Protein AF-A0A8S2EJL4-F1 (afdb_monomer_lite)

Organism: NCBI:txid1234261

Radius of gyration: 24.28 Å; chains: 1; bounding box: 45×60×89 Å

Foldseek 3Di:
DDDDPPCPPDFDALQVLLQVVLVLLVQVLQVQLLDDPDNPDPPVSLVSNVVLQVLLCVLCVVLVQNWDWDADPSGIDTDDGRHSVSSVRRVLPRPSCVRHPDNVLSVLSNVLVVLVVVLSVLLQDFQVVHDLVVQLCSQQVSLVSVCVNPNDVSCDPSNCCSNPPPSVSCVPVPRSVVVHCVVVVVVVVVLVVLQVVCVVPPRPVVVVVVVVVVVCVVVVPDDPPPPDDPPPPDPDDDD

Structure (mmCIF, N/CA/C/O backbone):
data_AF-A0A8S2EJL4-F1
#
_entry.id   AF-A0A8S2EJL4-F1
#
loop_
_atom_site.group_PDB
_atom_site.id
_atom_site.type_symbol
_atom_site.label_atom_id
_atom_site.label_alt_id
_atom_site.label_comp_id
_atom_site.label_asym_id
_atom_site.label_entity_id
_atom_site.label_seq_id
_atom_site.pdbx_PDB_ins_code
_atom_site.Cartn_x
_atom_site.Cartn_y
_atom_site.Cartn_z
_atom_site.occupancy
_atom_site.B_iso_or_equiv
_atom_site.auth_seq_id
_atom_site.auth_comp_id
_atom_site.auth_asym_id
_atom_site.auth_atom_id
_atom_site.pdbx_PDB_model_num
ATOM 1 N N . MET A 1 1 ? 11.885 -25.315 -24.714 1.00 33.38 1 MET A N 1
ATOM 2 C CA . MET A 1 1 ? 10.734 -24.747 -25.445 1.00 33.38 1 MET A CA 1
ATOM 3 C C . MET A 1 1 ? 10.467 -23.373 -24.845 1.00 33.38 1 MET A C 1
ATOM 5 O O . MET A 1 1 ? 10.012 -23.302 -23.712 1.00 33.38 1 MET A O 1
ATOM 9 N N . TYR A 1 2 ? 10.893 -22.300 -25.512 1.00 32.41 2 TYR A N 1
ATOM 10 C CA . TYR A 1 2 ? 10.746 -20.937 -24.997 1.00 32.41 2 TYR A CA 1
ATOM 11 C C . TYR A 1 2 ? 9.297 -20.488 -25.214 1.00 32.41 2 TYR A C 1
ATOM 13 O O . TYR A 1 2 ? 8.862 -20.336 -26.351 1.00 32.41 2 TYR A O 1
ATOM 21 N N . HIS A 1 3 ? 8.525 -20.333 -24.138 1.00 42.34 3 HIS A N 1
ATOM 22 C CA . HIS A 1 3 ? 7.277 -19.577 -24.202 1.00 42.34 3 HIS A CA 1
ATOM 23 C C . HIS A 1 3 ? 7.652 -18.105 -24.371 1.00 42.34 3 HIS A C 1
ATOM 25 O O . HIS A 1 3 ? 8.161 -17.484 -23.440 1.00 42.34 3 HIS A O 1
ATOM 31 N N . TYR A 1 4 ? 7.443 -17.566 -25.571 1.00 44.78 4 TYR A N 1
ATOM 32 C CA . TYR A 1 4 ? 7.400 -16.121 -25.759 1.00 44.78 4 TYR A CA 1
ATOM 33 C C . TYR A 1 4 ? 6.276 -15.559 -24.871 1.00 44.78 4 TYR A C 1
ATOM 35 O O . TYR A 1 4 ? 5.174 -16.121 -24.875 1.00 44.78 4 TYR A O 1
ATOM 43 N N . PRO A 1 5 ? 6.523 -14.504 -24.075 1.00 50.25 5 PRO A N 1
ATOM 44 C CA . PRO A 1 5 ? 5.463 -13.880 -23.299 1.00 50.25 5 PRO A CA 1
ATOM 45 C C . PRO A 1 5 ? 4.426 -13.309 -24.270 1.00 50.25 5 PRO A C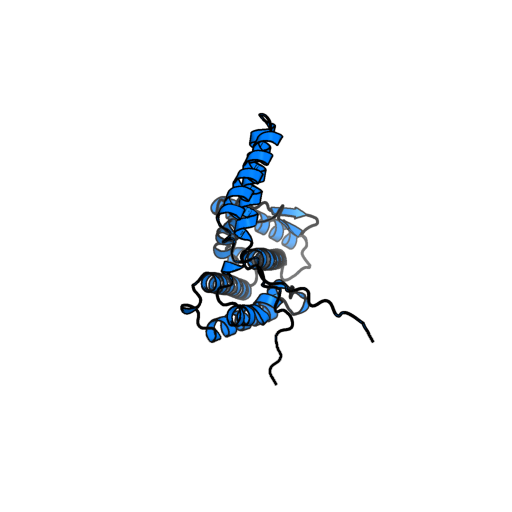 1
ATOM 47 O O . PRO A 1 5 ? 4.757 -12.585 -25.200 1.00 50.25 5 PRO A O 1
ATOM 50 N N . LYS A 1 6 ? 3.157 -13.655 -24.055 1.00 53.53 6 LYS A N 1
ATOM 51 C CA . LYS A 1 6 ? 2.007 -13.325 -24.917 1.00 53.53 6 LYS A CA 1
ATOM 52 C C . LYS A 1 6 ? 1.626 -11.827 -24.932 1.00 53.53 6 LYS A C 1
ATOM 54 O O . LYS A 1 6 ? 0.539 -11.495 -25.386 1.00 53.53 6 LYS A O 1
ATOM 59 N N . TYR A 1 7 ? 2.479 -10.947 -24.405 1.00 55.03 7 TYR A N 1
ATOM 60 C CA . TYR A 1 7 ? 2.173 -9.547 -24.084 1.00 55.03 7 TYR A CA 1
ATOM 61 C C . TYR A 1 7 ? 3.311 -8.603 -24.498 1.00 55.03 7 TYR A C 1
ATOM 63 O O . TYR A 1 7 ? 3.756 -7.785 -23.698 1.00 55.03 7 TYR A O 1
ATOM 71 N N . ILE A 1 8 ? 3.812 -8.743 -25.729 1.00 55.75 8 ILE A N 1
ATOM 72 C CA . ILE A 1 8 ? 4.944 -7.939 -26.225 1.00 55.75 8 ILE A CA 1
ATOM 73 C C . ILE A 1 8 ? 4.563 -6.445 -26.403 1.00 55.75 8 ILE A C 1
ATOM 75 O O . ILE A 1 8 ? 5.439 -5.587 -26.489 1.00 55.75 8 ILE A O 1
ATOM 79 N N . ASP A 1 9 ? 3.272 -6.109 -26.313 1.00 64.81 9 ASP A N 1
ATOM 80 C CA . ASP A 1 9 ? 2.773 -4.759 -26.612 1.00 64.81 9 ASP A CA 1
ATOM 81 C C . ASP A 1 9 ? 2.249 -3.988 -25.385 1.00 64.81 9 ASP A C 1
ATOM 83 O O . ASP A 1 9 ? 1.760 -2.868 -25.518 1.00 64.81 9 ASP A O 1
ATOM 87 N N . LEU A 1 10 ? 2.302 -4.565 -24.176 1.00 71.50 10 LEU A N 1
ATOM 88 C CA . LEU A 1 10 ? 1.710 -3.958 -22.974 1.00 71.50 10 LEU A CA 1
ATOM 89 C C . LEU A 1 10 ? 2.682 -3.980 -21.794 1.00 71.50 10 LEU A C 1
ATOM 91 O O . LEU A 1 10 ? 2.867 -5.013 -21.153 1.00 71.50 10 LEU A O 1
ATOM 95 N N . VAL A 1 11 ? 3.251 -2.819 -21.463 1.00 81.25 11 VAL A N 1
ATOM 96 C CA . VAL A 1 11 ? 4.114 -2.629 -20.288 1.00 81.25 11 VAL A CA 1
ATOM 97 C C . VAL A 1 11 ? 3.288 -2.058 -19.127 1.00 81.25 11 VAL A C 1
ATOM 99 O O . VAL A 1 11 ? 2.525 -1.110 -19.327 1.00 81.25 11 VAL A O 1
ATOM 102 N N . PRO A 1 12 ? 3.391 -2.610 -17.904 1.00 84.69 12 PRO A N 1
ATOM 103 C CA . PRO A 1 12 ? 2.623 -2.120 -16.768 1.00 84.69 12 PRO A CA 1
ATOM 104 C C . PRO A 1 12 ? 3.110 -0.746 -16.302 1.00 84.69 12 PRO A C 1
ATOM 106 O O . PRO A 1 12 ? 4.302 -0.532 -16.086 1.00 84.69 12 PRO A O 1
ATOM 109 N N . ASP A 1 13 ? 2.162 0.150 -16.032 1.00 87.81 13 ASP A N 1
ATOM 110 C CA . ASP A 1 13 ? 2.456 1.426 -15.391 1.00 87.81 13 ASP A CA 1
ATOM 111 C C . ASP A 1 13 ? 2.773 1.227 -13.898 1.00 87.81 13 ASP A C 1
ATOM 113 O O . ASP A 1 13 ? 1.915 0.862 -13.081 1.00 87.81 13 ASP A O 1
ATOM 117 N N . VAL A 1 14 ? 4.027 1.504 -13.537 1.00 89.56 14 VAL A N 1
ATOM 118 C CA . VAL A 1 14 ? 4.546 1.379 -12.171 1.00 89.56 14 VAL A CA 1
ATOM 119 C C . VAL A 1 14 ? 3.848 2.337 -11.200 1.00 89.56 14 VAL A C 1
ATOM 121 O O . VAL A 1 14 ? 3.625 1.967 -10.041 1.00 89.56 14 VAL A O 1
ATOM 124 N N . LEU A 1 15 ? 3.452 3.539 -11.639 1.00 88.56 15 LEU A N 1
ATOM 125 C CA . LEU A 1 15 ? 2.737 4.484 -10.781 1.00 88.56 15 LEU A CA 1
ATOM 126 C C . LEU A 1 15 ? 1.364 3.932 -10.409 1.00 88.56 15 LEU A C 1
ATOM 128 O O . LEU A 1 15 ? 1.036 3.820 -9.225 1.00 88.56 15 LEU A O 1
ATOM 132 N N . HIS A 1 16 ? 0.567 3.553 -11.403 1.00 89.56 16 HIS A N 1
ATOM 133 C CA . HIS A 1 16 ? -0.768 3.022 -11.153 1.00 89.56 16 HIS A CA 1
ATOM 134 C C . HIS A 1 16 ? -0.717 1.694 -10.396 1.00 89.56 16 HIS A C 1
ATOM 136 O O . HIS A 1 16 ? -1.538 1.475 -9.501 1.00 89.56 16 HIS A O 1
ATOM 142 N N . MET A 1 17 ? 0.281 0.847 -10.659 1.00 93.12 17 MET A N 1
ATOM 143 C CA . MET A 1 17 ? 0.536 -0.343 -9.850 1.00 93.12 17 MET A CA 1
ATOM 144 C C . MET A 1 17 ? 0.751 0.018 -8.374 1.00 93.12 17 MET A C 1
ATOM 146 O O . MET A 1 17 ? 0.097 -0.574 -7.509 1.00 93.12 17 MET A O 1
ATOM 150 N N . LYS A 1 18 ? 1.595 1.020 -8.073 1.00 93.44 18 LYS A N 1
ATOM 151 C CA . LYS A 1 18 ? 1.795 1.532 -6.706 1.00 93.44 18 LYS A CA 1
ATOM 152 C C . LYS A 1 18 ? 0.473 1.957 -6.077 1.00 93.44 18 LYS A C 1
ATOM 154 O O . LYS A 1 18 ? 0.134 1.465 -5.001 1.00 93.44 18 LYS A O 1
ATOM 159 N N . LEU A 1 19 ? -0.286 2.824 -6.746 1.00 92.81 19 LEU A N 1
ATOM 160 C CA . LEU A 1 19 ? -1.552 3.349 -6.223 1.00 92.81 19 LEU A CA 1
ATOM 161 C C . LEU A 1 19 ? -2.548 2.225 -5.914 1.00 92.81 19 LEU A C 1
ATOM 163 O O . LEU A 1 19 ? -3.116 2.169 -4.824 1.00 92.81 19 LEU A O 1
ATOM 167 N N . ARG A 1 20 ? -2.733 1.280 -6.843 1.00 93.81 20 ARG A N 1
ATOM 168 C CA . ARG A 1 20 ? -3.704 0.191 -6.674 1.00 93.81 20 ARG A CA 1
ATOM 169 C C . ARG A 1 20 ? -3.295 -0.806 -5.600 1.00 93.81 20 ARG A C 1
ATOM 171 O O . ARG A 1 20 ? -4.153 -1.226 -4.824 1.00 93.81 20 ARG A O 1
ATOM 178 N N . ILE A 1 21 ? -2.018 -1.176 -5.521 1.00 95.75 21 ILE A N 1
ATOM 179 C CA . ILE A 1 21 ? -1.544 -2.086 -4.471 1.00 95.75 21 ILE A CA 1
ATOM 180 C C . ILE A 1 21 ? -1.665 -1.419 -3.097 1.00 95.75 21 ILE A C 1
ATOM 182 O O . ILE A 1 21 ? -2.182 -2.044 -2.171 1.00 95.75 21 ILE A O 1
ATOM 186 N N . MET A 1 22 ? -1.274 -0.149 -2.957 1.00 95.25 22 MET A N 1
ATOM 187 C CA . MET A 1 22 ? -1.391 0.566 -1.681 1.00 95.25 22 MET A CA 1
ATOM 188 C C . MET A 1 22 ? -2.845 0.750 -1.239 1.00 95.25 22 MET A C 1
ATOM 190 O O . MET A 1 22 ? -3.143 0.595 -0.055 1.00 95.25 22 MET A O 1
ATOM 194 N N . ASP A 1 23 ? -3.762 1.017 -2.170 1.00 92.56 23 ASP A N 1
ATOM 195 C CA . ASP A 1 23 ? -5.199 1.081 -1.893 1.00 92.56 23 ASP A CA 1
ATOM 196 C C . ASP A 1 23 ? -5.739 -0.236 -1.330 1.00 92.56 23 ASP A C 1
ATOM 198 O O . ASP A 1 23 ? -6.477 -0.248 -0.339 1.00 92.56 23 ASP A O 1
ATOM 202 N N . VAL A 1 24 ? -5.347 -1.356 -1.938 1.00 93.94 24 VAL A N 1
ATOM 203 C CA . VAL A 1 24 ? -5.745 -2.694 -1.491 1.00 93.94 24 VAL A CA 1
ATOM 204 C C . VAL A 1 24 ? -5.147 -3.011 -0.119 1.00 93.94 24 VAL A C 1
ATOM 206 O O . VAL A 1 24 ? -5.868 -3.464 0.770 1.00 93.94 24 VAL A O 1
ATOM 209 N N . LEU A 1 25 ? -3.861 -2.722 0.097 1.00 95.56 25 LEU A N 1
ATOM 210 C CA . LEU A 1 25 ? -3.207 -2.914 1.395 1.00 95.56 25 LEU A CA 1
ATOM 211 C C . LEU A 1 25 ? -3.881 -2.087 2.493 1.00 95.56 25 LEU A C 1
ATOM 213 O O . LEU A 1 25 ? -4.207 -2.623 3.553 1.00 95.56 25 LEU A O 1
ATOM 217 N N . LEU A 1 26 ? -4.155 -0.806 2.231 1.00 94.44 26 LEU A N 1
ATOM 218 C CA . LEU A 1 26 ? -4.849 0.062 3.177 1.00 94.44 26 LEU A CA 1
ATOM 219 C C . LEU A 1 26 ? -6.245 -0.480 3.498 1.00 94.44 26 LEU A C 1
ATOM 221 O O . LEU A 1 26 ? -6.628 -0.523 4.663 1.00 94.44 26 LEU A O 1
ATOM 225 N N . LYS A 1 27 ? -6.991 -0.966 2.500 1.00 92.06 27 LYS A N 1
ATOM 226 C CA . LYS A 1 27 ? -8.299 -1.599 2.720 1.00 92.06 27 LYS A CA 1
ATOM 227 C C . LYS A 1 27 ? -8.204 -2.803 3.666 1.00 92.06 27 LYS A C 1
ATOM 229 O O . LYS A 1 27 ? -9.038 -2.919 4.565 1.00 92.06 27 LYS A O 1
ATOM 234 N N . HIS A 1 28 ? -7.205 -3.671 3.499 1.00 93.12 28 HIS A N 1
ATOM 235 C CA . HIS A 1 28 ? -6.996 -4.808 4.402 1.00 93.12 28 HIS A CA 1
ATOM 236 C C . HIS A 1 28 ? -6.634 -4.368 5.820 1.00 93.12 28 HIS A C 1
ATOM 238 O O . HIS A 1 28 ? -7.213 -4.877 6.779 1.00 93.12 28 HIS A O 1
ATOM 244 N N . ILE A 1 29 ? -5.741 -3.384 5.952 1.00 93.81 29 ILE A N 1
ATOM 245 C CA . ILE A 1 29 ? -5.358 -2.806 7.246 1.00 93.81 29 ILE A CA 1
ATOM 246 C C . ILE A 1 29 ? -6.583 -2.249 7.968 1.00 93.81 29 ILE A C 1
ATOM 248 O O . ILE A 1 29 ? -6.795 -2.553 9.138 1.00 93.81 29 ILE A O 1
ATOM 252 N N . LEU A 1 30 ? -7.415 -1.467 7.274 1.00 92.00 30 LEU A N 1
ATOM 253 C CA . LEU A 1 30 ? -8.624 -0.883 7.853 1.00 92.00 30 LEU A CA 1
ATOM 254 C C . LEU A 1 30 ? -9.619 -1.958 8.293 1.00 92.00 30 LEU A C 1
ATOM 256 O O . LEU A 1 30 ? -10.194 -1.849 9.375 1.00 92.00 30 LEU A O 1
ATOM 260 N N . TYR A 1 31 ? -9.813 -2.996 7.476 1.00 89.50 31 TYR A N 1
ATOM 261 C CA . TYR A 1 31 ? -10.690 -4.111 7.819 1.00 89.50 31 TYR A CA 1
ATOM 262 C C . TYR A 1 31 ? -10.229 -4.810 9.102 1.00 89.50 31 TYR A C 1
ATOM 264 O O . TYR A 1 31 ? -11.020 -5.020 10.022 1.00 89.50 31 TYR A O 1
ATOM 272 N N . GLU A 1 32 ? -8.942 -5.128 9.189 1.00 89.88 32 GLU A N 1
ATOM 273 C CA . GLU A 1 32 ? -8.391 -5.862 10.319 1.00 89.88 32 GLU A CA 1
ATOM 274 C C . GLU A 1 32 ? -8.293 -5.000 11.589 1.00 89.88 32 GLU A C 1
ATOM 276 O O . GLU A 1 32 ? -8.663 -5.466 12.663 1.00 89.88 32 GLU A O 1
ATOM 281 N N . ALA A 1 33 ? -7.921 -3.720 11.479 1.00 89.88 33 ALA A N 1
ATOM 282 C CA . ALA A 1 33 ? -7.905 -2.778 12.606 1.00 89.88 33 ALA A CA 1
ATOM 283 C C . ALA A 1 33 ? -9.297 -2.569 13.235 1.00 89.88 33 ALA A C 1
ATOM 285 O O . ALA A 1 33 ? -9.417 -2.334 14.438 1.00 89.88 33 ALA A O 1
ATOM 286 N N . CYS A 1 34 ? -10.361 -2.690 12.434 1.00 86.69 34 CYS A N 1
ATOM 287 C CA . CYS A 1 34 ? -11.748 -2.580 12.893 1.00 86.69 34 CYS A CA 1
ATOM 288 C C . CYS A 1 34 ? -12.345 -3.907 13.393 1.00 86.69 34 CYS A C 1
ATOM 290 O O . CYS A 1 34 ? -13.474 -3.918 13.895 1.00 86.69 34 CYS A O 1
ATOM 292 N N . THR A 1 35 ? -11.643 -5.028 13.225 1.00 82.75 35 THR A N 1
ATOM 293 C CA . THR A 1 35 ? -12.149 -6.353 13.594 1.00 82.75 35 THR A CA 1
ATOM 294 C C . THR A 1 35 ? -11.656 -6.722 14.987 1.00 82.75 35 THR A C 1
ATOM 296 O O . THR A 1 35 ? -10.457 -6.753 15.248 1.00 82.75 35 THR A O 1
ATOM 299 N N . VAL A 1 36 ? -12.591 -7.002 15.897 1.00 77.69 36 VAL A N 1
ATOM 300 C CA . VAL A 1 36 ? -12.272 -7.483 17.247 1.00 77.69 36 VAL A CA 1
ATOM 301 C C . VAL A 1 36 ? -12.178 -9.017 17.256 1.00 77.69 36 VAL A C 1
ATOM 303 O O . VAL A 1 36 ? -12.970 -9.664 16.568 1.00 77.69 36 VAL A O 1
ATOM 306 N N . PRO A 1 37 ? -11.262 -9.624 18.038 1.00 71.44 37 PRO A N 1
ATOM 307 C CA . PRO A 1 37 ? -11.082 -11.082 18.077 1.00 71.44 37 PRO A CA 1
ATOM 308 C C . PRO A 1 37 ? -12.323 -11.875 18.521 1.00 71.44 37 PRO A C 1
ATOM 310 O O . PRO A 1 37 ? -12.509 -13.011 18.097 1.00 71.44 37 PRO A O 1
ATOM 313 N N . ALA A 1 38 ? -13.181 -11.278 19.356 1.00 69.94 38 ALA A N 1
ATOM 314 C CA . ALA A 1 38 ? -14.455 -11.847 19.794 1.00 69.94 38 ALA A CA 1
ATOM 315 C C . ALA A 1 38 ? -15.609 -10.958 19.283 1.00 69.94 38 ALA A C 1
ATOM 317 O O . ALA A 1 38 ? -15.954 -9.971 19.937 1.00 69.94 38 ALA A O 1
ATOM 318 N N . PRO A 1 39 ? -16.189 -11.256 18.105 1.00 61.38 39 PRO A N 1
ATOM 319 C CA . PRO A 1 39 ? -17.139 -10.381 17.405 1.00 61.38 39 PRO A CA 1
ATOM 320 C C . PRO A 1 39 ? -18.527 -10.267 18.060 1.00 61.38 39 PRO A C 1
ATOM 322 O O . PRO A 1 39 ? -19.417 -9.639 17.495 1.00 61.38 39 PRO A O 1
ATOM 325 N N . THR A 1 40 ? -18.737 -10.857 19.237 1.00 63.97 40 THR A N 1
ATOM 326 C CA . THR A 1 40 ? -20.030 -10.860 19.936 1.00 63.97 40 THR A CA 1
ATOM 327 C C . THR A 1 40 ? -20.341 -9.559 20.677 1.00 63.97 40 THR A C 1
ATOM 329 O O . THR A 1 40 ? -21.497 -9.322 21.014 1.00 63.97 40 THR A O 1
ATOM 332 N N . ASP A 1 41 ? -19.352 -8.688 20.894 1.00 76.44 41 ASP A N 1
ATOM 333 C CA . ASP A 1 41 ? -19.543 -7.410 21.583 1.00 76.44 41 ASP A CA 1
ATOM 334 C C . ASP A 1 41 ? -19.569 -6.239 20.586 1.00 76.44 41 ASP A C 1
ATOM 336 O O . ASP A 1 41 ? -18.544 -5.644 20.233 1.00 76.44 41 ASP A O 1
ATOM 340 N N . ILE A 1 42 ? -20.779 -5.917 20.118 1.00 81.81 42 ILE A N 1
ATOM 341 C CA . ILE A 1 42 ? -21.047 -4.823 19.170 1.00 81.81 42 ILE A CA 1
ATOM 342 C C . ILE A 1 42 ? -20.507 -3.486 19.702 1.00 81.81 42 ILE A C 1
ATOM 344 O O . ILE A 1 42 ? -19.993 -2.676 18.923 1.00 81.81 42 ILE A O 1
ATOM 348 N N . GLN A 1 43 ? -20.576 -3.255 21.019 1.00 83.94 43 GLN A N 1
ATOM 349 C CA . GLN A 1 43 ? -20.103 -2.013 21.631 1.00 83.94 43 GLN A CA 1
ATOM 350 C C . GLN A 1 43 ? -18.581 -1.911 21.559 1.00 83.94 43 GLN A C 1
ATOM 352 O O . GLN A 1 43 ? -18.064 -0.881 21.124 1.00 83.94 43 GLN A O 1
ATOM 357 N N . LYS A 1 44 ? -17.852 -2.982 21.892 1.00 84.12 44 LYS A N 1
ATOM 358 C CA . LYS A 1 44 ? -16.385 -3.005 21.746 1.00 84.12 44 LYS A CA 1
ATOM 359 C C . LYS A 1 44 ? -15.945 -2.823 20.301 1.00 84.12 44 LYS A C 1
ATOM 361 O O . LYS A 1 44 ? -14.978 -2.111 20.042 1.00 84.12 44 LYS A O 1
ATOM 366 N N . GLN A 1 45 ? -16.660 -3.419 19.348 1.00 85.62 45 GLN A N 1
ATOM 367 C CA . GLN A 1 45 ? -16.346 -3.222 17.935 1.00 85.62 45 GLN A CA 1
ATOM 368 C C . GLN A 1 45 ? -16.565 -1.764 17.504 1.00 85.62 45 GLN A C 1
ATOM 370 O O . GLN A 1 45 ? -15.763 -1.208 16.754 1.00 85.62 45 GLN A O 1
ATOM 375 N N . GLN A 1 46 ? -17.627 -1.121 17.993 1.00 87.56 46 GLN A N 1
ATOM 376 C CA . GLN A 1 46 ? -17.875 0.295 17.734 1.00 87.56 46 GLN A CA 1
ATOM 377 C C . GLN A 1 46 ? -16.788 1.192 18.347 1.00 87.56 46 GLN A C 1
ATOM 379 O O . GLN A 1 46 ? -16.235 2.036 17.644 1.00 87.56 46 GLN A O 1
ATOM 384 N N . GLN A 1 47 ? -16.410 0.955 19.605 1.00 88.06 47 GLN A N 1
ATOM 385 C CA . GLN A 1 47 ? -15.324 1.683 20.273 1.00 88.06 47 GLN A CA 1
ATOM 386 C C . GLN A 1 47 ? -13.993 1.531 19.526 1.00 88.06 47 GLN A C 1
ATOM 388 O O . GLN A 1 47 ? -13.290 2.517 19.304 1.00 88.06 47 GLN A O 1
ATOM 393 N N . GLN A 1 48 ? -13.671 0.318 19.065 1.00 88.69 48 GLN A N 1
ATOM 394 C CA . GLN A 1 48 ? -12.468 0.064 18.272 1.00 88.69 48 GLN A CA 1
ATOM 395 C C . GLN A 1 48 ? -12.478 0.842 16.951 1.00 88.69 48 GLN A C 1
ATOM 397 O O . GLN A 1 48 ? -11.453 1.401 16.553 1.00 88.69 48 GLN A O 1
ATOM 402 N N . ARG A 1 49 ? -13.627 0.915 16.268 1.00 90.38 49 ARG A N 1
ATOM 403 C CA . ARG A 1 49 ? -13.778 1.702 15.035 1.00 90.38 49 ARG A CA 1
ATOM 404 C C . ARG 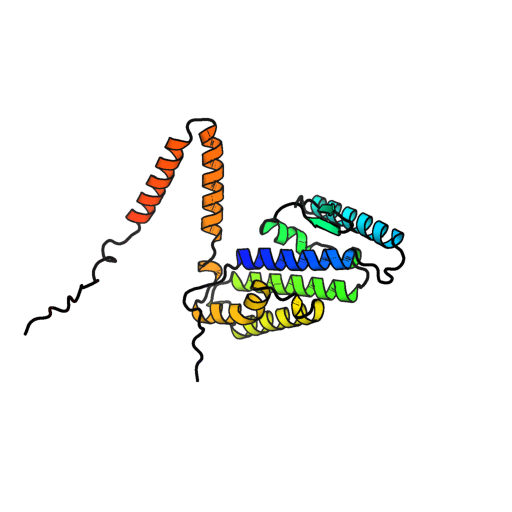A 1 49 ? -13.569 3.191 15.284 1.00 90.38 49 ARG A C 1
ATOM 406 O O . ARG A 1 49 ? -12.843 3.839 14.534 1.00 90.38 49 ARG A O 1
ATOM 413 N N . GLU A 1 50 ? -14.156 3.733 16.343 1.00 91.06 50 GLU A N 1
ATOM 414 C CA . GLU A 1 50 ? -13.994 5.144 16.710 1.00 91.06 50 GLU A CA 1
ATOM 415 C C . GLU A 1 50 ? -12.547 5.476 17.087 1.00 91.06 50 GLU A C 1
ATOM 417 O O . GLU A 1 50 ? -11.996 6.479 16.622 1.00 91.06 50 GLU A O 1
ATOM 422 N N . PHE A 1 51 ? -11.898 4.598 17.853 1.00 91.06 51 PHE A N 1
ATOM 423 C CA . PHE A 1 51 ? -10.483 4.708 18.197 1.00 91.06 51 PHE A CA 1
ATOM 424 C C . PHE A 1 51 ? -9.584 4.677 16.954 1.00 91.06 51 PHE A C 1
ATOM 426 O O . PHE A 1 51 ? -8.759 5.572 16.757 1.00 91.06 51 PHE A O 1
ATOM 433 N N . THR A 1 52 ? -9.797 3.697 16.071 1.00 93.00 52 THR A N 1
ATOM 434 C CA . THR A 1 52 ? -9.069 3.553 14.801 1.00 93.00 52 THR A CA 1
ATOM 435 C C . THR A 1 52 ? -9.235 4.805 13.941 1.00 93.00 52 THR A C 1
ATOM 437 O O . THR A 1 52 ? -8.255 5.363 13.451 1.00 93.00 52 THR A O 1
ATOM 440 N N . LEU A 1 53 ? -10.465 5.311 13.803 1.00 93.50 53 LEU A N 1
ATOM 441 C CA . LEU A 1 53 ? -10.754 6.520 13.033 1.00 93.50 53 LEU A CA 1
ATOM 442 C C . LEU A 1 53 ? -10.044 7.753 13.607 1.00 93.50 53 LEU A C 1
ATOM 444 O O . LEU A 1 53 ? -9.519 8.570 12.847 1.00 93.50 53 LEU A O 1
ATOM 448 N N . LYS A 1 54 ? -10.015 7.892 14.937 1.00 94.06 54 LYS A N 1
ATOM 449 C CA . LYS A 1 54 ? -9.304 8.980 15.618 1.00 94.06 54 LYS A CA 1
ATOM 450 C C . LYS A 1 54 ? -7.804 8.922 15.332 1.00 94.06 54 LYS A C 1
ATOM 452 O O . LYS A 1 54 ? -7.236 9.944 14.948 1.00 94.06 54 LYS A O 1
ATOM 457 N N . LEU A 1 55 ? -7.188 7.745 15.456 1.00 94.56 55 LEU A N 1
ATOM 458 C CA . LEU A 1 55 ? -5.766 7.554 15.161 1.00 94.56 55 LEU A CA 1
ATOM 459 C C . LEU A 1 55 ? -5.431 7.847 13.696 1.00 94.56 55 LEU A C 1
ATOM 461 O O . LEU A 1 55 ? -4.457 8.541 13.431 1.00 94.56 55 LEU A O 1
ATOM 465 N N . LEU A 1 56 ? -6.249 7.392 12.744 1.00 94.75 56 LEU A N 1
ATOM 466 C CA . LEU A 1 56 ? -6.030 7.663 11.317 1.00 94.75 56 LEU A CA 1
ATOM 467 C C . LEU A 1 56 ? -6.102 9.161 10.996 1.00 94.75 56 LEU A C 1
ATOM 469 O O . LEU A 1 56 ? -5.265 9.678 10.257 1.00 94.75 56 LEU A O 1
ATOM 473 N N . LYS A 1 57 ? -7.080 9.874 11.571 1.00 94.31 57 LYS A N 1
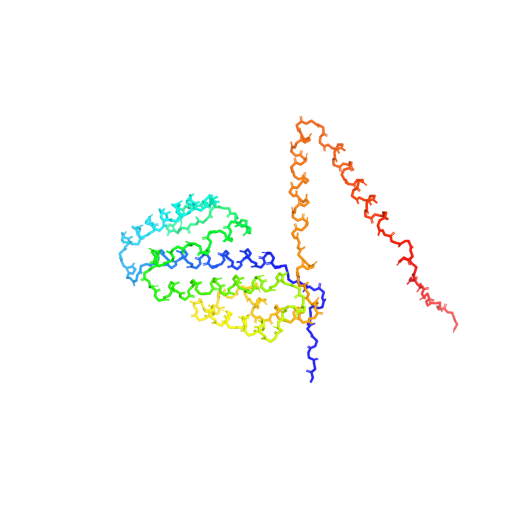ATOM 474 C CA . LYS A 1 57 ? -7.208 11.332 11.414 1.00 94.31 57 LYS A CA 1
ATOM 475 C C . LYS A 1 57 ? -6.023 12.073 12.029 1.00 94.31 57 LYS A C 1
ATOM 477 O O . LYS A 1 57 ? -5.521 13.018 11.423 1.00 94.31 57 LYS A O 1
ATOM 482 N N . GLN A 1 58 ? -5.578 11.644 13.209 1.00 94.81 58 GLN A N 1
ATOM 483 C CA . GLN A 1 58 ? -4.399 12.200 13.868 1.00 94.81 58 GLN A CA 1
ATOM 484 C C . GLN A 1 58 ? -3.141 11.977 13.021 1.00 94.81 58 GLN A C 1
ATOM 486 O O . GLN A 1 58 ? -2.479 12.950 12.668 1.00 94.81 58 GLN A O 1
ATOM 491 N N . HIS A 1 59 ? -2.883 10.736 12.604 1.00 95.06 59 HIS A N 1
ATOM 492 C CA . HIS A 1 59 ? -1.748 10.377 11.751 1.00 95.06 59 HIS A CA 1
ATOM 493 C C . HIS A 1 59 ? -1.743 11.177 10.449 1.00 95.06 59 HIS A C 1
ATOM 495 O O . HIS A 1 59 ? -0.719 11.709 10.026 1.00 95.06 59 HIS A O 1
ATOM 501 N N . SER A 1 60 ? -2.911 11.345 9.823 1.00 93.94 60 SER A N 1
ATOM 502 C CA . SER A 1 60 ? -3.011 12.123 8.590 1.00 93.94 60 SER A CA 1
ATOM 503 C C . SER A 1 60 ? -2.718 13.617 8.778 1.00 93.94 60 SER A C 1
ATOM 505 O O . SER A 1 60 ? -2.171 14.258 7.877 1.00 93.94 60 SER A O 1
ATOM 507 N N . LYS A 1 61 ? -3.050 14.175 9.948 1.00 94.00 61 LYS A N 1
ATOM 508 C CA . LYS A 1 61 ? -2.707 15.554 10.312 1.00 94.00 61 LYS A CA 1
ATOM 509 C C . LYS A 1 61 ? -1.211 15.699 10.597 1.00 94.00 61 LYS A C 1
ATOM 511 O O . LYS A 1 61 ? -0.602 16.646 10.112 1.00 94.00 61 LYS A O 1
ATOM 516 N N . GLU A 1 62 ? -0.628 14.771 11.353 1.00 94.25 62 GLU A N 1
ATOM 517 C CA . GLU A 1 62 ? 0.797 14.770 11.723 1.00 94.25 62 GLU A CA 1
ATOM 518 C C . GLU A 1 62 ? 1.701 14.644 10.492 1.00 94.25 62 GLU A C 1
ATOM 520 O O . GLU A 1 62 ? 2.663 15.392 10.343 1.00 94.25 62 GLU A O 1
ATOM 525 N N . THR A 1 63 ? 1.323 13.775 9.555 1.00 92.81 63 THR A N 1
ATOM 526 C CA . THR A 1 63 ? 2.022 13.582 8.275 1.00 92.81 63 THR A CA 1
ATOM 527 C C . THR A 1 63 ? 1.723 14.659 7.230 1.00 92.81 63 THR A C 1
ATOM 529 O O . THR A 1 63 ? 2.301 14.627 6.148 1.00 92.81 63 THR A O 1
ATOM 532 N N . LYS A 1 64 ? 0.813 15.607 7.511 1.00 92.81 64 LYS A N 1
ATOM 533 C CA . LYS A 1 64 ? 0.339 16.635 6.559 1.00 92.81 64 LYS A CA 1
ATOM 534 C C . LYS A 1 64 ? -0.197 16.057 5.238 1.00 92.81 64 LYS A C 1
ATOM 536 O O . LYS A 1 64 ? -0.154 16.708 4.199 1.00 92.81 64 LYS A O 1
ATOM 541 N N . THR A 1 65 ? -0.732 14.839 5.273 1.00 90.88 65 THR A N 1
ATOM 542 C CA . THR A 1 65 ? -1.292 14.156 4.092 1.00 90.88 65 THR A CA 1
ATOM 543 C C . THR A 1 65 ? -2.760 14.517 3.858 1.00 90.88 65 THR A C 1
ATOM 545 O O . THR A 1 65 ? -3.243 14.455 2.725 1.00 90.88 65 THR A O 1
ATOM 548 N N . TYR A 1 66 ? -3.467 14.924 4.921 1.00 90.12 66 TYR A N 1
ATOM 549 C CA . TYR A 1 66 ? -4.873 15.359 4.908 1.00 90.12 66 TYR A CA 1
ATOM 550 C C . TYR A 1 66 ? -5.840 14.375 4.217 1.00 90.12 66 TYR A C 1
ATOM 552 O O . TYR A 1 66 ? -6.847 14.769 3.623 1.00 90.12 66 TYR A O 1
ATOM 560 N N . ILE A 1 67 ? -5.543 13.080 4.305 1.00 91.81 67 ILE A N 1
ATOM 561 C CA . ILE A 1 67 ? -6.397 11.978 3.875 1.00 91.81 67 ILE A CA 1
ATOM 562 C C . ILE A 1 67 ? -7.633 11.941 4.773 1.00 91.81 67 ILE A C 1
ATOM 564 O O . ILE A 1 67 ? -7.561 11.914 6.004 1.00 91.81 67 ILE A O 1
ATOM 568 N N . LYS A 1 68 ? -8.799 11.936 4.134 1.00 91.25 68 LYS A N 1
ATOM 569 C CA . LYS A 1 68 ? -10.085 11.973 4.820 1.00 91.25 68 LYS A CA 1
ATOM 570 C C . LYS A 1 68 ? -10.598 10.553 5.036 1.00 91.25 68 LYS A C 1
ATOM 572 O O . LYS A 1 68 ? -10.767 9.796 4.085 1.00 91.25 68 LYS A O 1
ATOM 577 N N . PHE A 1 69 ? -10.897 10.228 6.289 1.00 92.56 69 PHE A N 1
ATOM 578 C CA . PHE A 1 69 ? -11.554 8.985 6.686 1.00 92.56 69 PHE A CA 1
ATOM 579 C C . PHE A 1 69 ? -12.898 9.295 7.345 1.00 92.56 69 PHE A C 1
ATOM 581 O O . PHE A 1 69 ? -13.009 10.242 8.135 1.00 92.56 69 PHE A O 1
ATOM 588 N N . THR A 1 70 ? -13.904 8.479 7.050 1.00 90.25 70 THR A N 1
ATOM 589 C CA . THR A 1 70 ? -15.238 8.550 7.651 1.00 90.25 70 THR A CA 1
ATOM 590 C C . THR A 1 70 ? -15.737 7.159 8.036 1.00 90.25 70 THR A C 1
ATOM 592 O O . THR A 1 70 ? -15.146 6.149 7.654 1.00 90.25 70 THR A O 1
ATOM 595 N N . LEU A 1 71 ? -16.804 7.113 8.830 1.00 88.75 71 LEU A N 1
ATOM 596 C CA . LEU A 1 71 ? -17.490 5.886 9.202 1.00 88.75 71 LEU A CA 1
ATOM 597 C C . LEU A 1 71 ? -18.789 5.783 8.396 1.00 88.75 71 LEU A C 1
ATOM 599 O O . LEU A 1 71 ? -19.709 6.569 8.598 1.00 88.75 71 LEU A O 1
ATOM 603 N N . GLU A 1 72 ? -18.875 4.793 7.515 1.00 86.00 72 GLU A N 1
ATOM 604 C CA . GLU A 1 72 ? -20.064 4.506 6.712 1.00 86.00 72 GLU A CA 1
ATOM 605 C C . GLU A 1 72 ? -20.516 3.071 6.953 1.00 86.00 72 GLU A C 1
ATOM 607 O O . GLU A 1 72 ? -19.732 2.135 6.804 1.00 86.00 72 GLU A O 1
ATOM 612 N N . LYS A 1 73 ? -21.787 2.873 7.327 1.00 83.50 73 LYS A N 1
ATOM 613 C CA . LYS A 1 73 ? -22.373 1.536 7.558 1.00 83.50 73 LYS A CA 1
ATOM 614 C C . LYS A 1 73 ? -21.465 0.630 8.415 1.00 83.50 73 LYS A C 1
ATOM 616 O O . LYS A 1 73 ? -21.245 -0.534 8.088 1.00 83.50 73 LYS A O 1
ATOM 621 N N . GLN A 1 74 ? -20.915 1.188 9.500 1.00 80.62 74 GLN A N 1
ATOM 622 C CA . GLN A 1 74 ? -19.988 0.517 10.424 1.00 80.62 74 GLN A CA 1
ATOM 623 C C . GLN A 1 74 ? -18.638 0.082 9.816 1.00 80.62 74 GLN A C 1
ATOM 625 O O . GLN A 1 74 ? -17.951 -0.785 10.363 1.00 80.62 74 GLN A O 1
ATOM 630 N N . LYS A 1 75 ? -18.227 0.678 8.698 1.00 84.06 75 LYS A N 1
ATOM 631 C CA . LYS A 1 75 ? -16.917 0.477 8.076 1.00 84.06 75 LYS A CA 1
ATOM 632 C C . LYS A 1 75 ? -16.204 1.813 7.982 1.00 84.06 75 LYS A C 1
ATOM 634 O O . LYS A 1 75 ? -16.809 2.820 7.621 1.00 84.06 75 LYS A O 1
ATOM 639 N N . ILE A 1 76 ? -14.918 1.824 8.312 1.00 87.50 76 ILE A N 1
ATOM 640 C CA . ILE A 1 76 ? -14.095 2.992 8.020 1.00 87.50 76 ILE A CA 1
ATOM 641 C C . ILE A 1 76 ? -13.840 2.996 6.521 1.00 87.50 76 ILE A C 1
ATOM 643 O O . ILE A 1 76 ? -13.314 2.028 5.971 1.00 87.50 76 ILE A O 1
ATOM 647 N N . VAL A 1 77 ? -14.217 4.091 5.876 1.00 85.44 77 VAL A N 1
ATOM 648 C CA . VAL A 1 77 ? -13.975 4.312 4.457 1.00 85.44 77 VAL A CA 1
ATOM 649 C C . VAL A 1 77 ? -13.149 5.570 4.272 1.00 85.44 77 VAL A C 1
ATOM 651 O O . VAL A 1 77 ? -13.250 6.546 5.022 1.00 85.44 77 VAL A O 1
ATOM 654 N N . ARG A 1 78 ? -12.289 5.526 3.264 1.00 89.69 78 ARG A N 1
ATOM 655 C CA . ARG A 1 78 ? -11.532 6.680 2.808 1.00 89.69 78 ARG A CA 1
ATOM 656 C C . ARG A 1 78 ? -12.375 7.481 1.820 1.00 89.69 78 ARG A C 1
ATOM 658 O O . ARG A 1 78 ? -13.005 6.899 0.944 1.00 89.69 78 ARG A O 1
ATOM 665 N N . ILE A 1 79 ? -12.317 8.804 1.923 1.00 80.81 79 ILE A N 1
ATOM 666 C CA . ILE A 1 79 ? -12.943 9.723 0.974 1.00 80.81 79 ILE A CA 1
ATOM 667 C C . ILE A 1 79 ? -11.903 10.158 -0.061 1.00 80.81 79 ILE A C 1
ATOM 669 O O . ILE A 1 79 ? -10.911 10.801 0.285 1.00 80.81 79 ILE A O 1
ATOM 673 N N . GLY A 1 80 ? -12.176 9.846 -1.327 1.00 80.44 80 GLY A N 1
ATOM 674 C CA . GLY A 1 80 ? -11.358 10.247 -2.470 1.00 80.44 80 GLY A CA 1
ATOM 675 C C . GLY A 1 80 ? -10.110 9.380 -2.706 1.00 80.44 80 GLY A C 1
ATOM 676 O O . GLY A 1 80 ? -9.803 8.474 -1.917 1.00 80.44 80 GLY A O 1
ATOM 677 N N . PRO A 1 81 ? -9.405 9.622 -3.824 1.00 83.06 81 PRO A N 1
ATOM 678 C CA . PRO A 1 81 ? -8.132 8.977 -4.127 1.00 83.06 81 PRO A CA 1
ATOM 679 C C . PRO A 1 81 ? -6.996 9.529 -3.251 1.00 83.06 81 PRO A C 1
ATOM 681 O O . PRO A 1 81 ? -7.057 10.659 -2.761 1.00 83.06 81 PRO A O 1
ATOM 684 N N . ILE A 1 82 ? -5.947 8.726 -3.062 1.00 88.06 82 ILE A N 1
ATOM 685 C CA . ILE A 1 82 ? -4.677 9.163 -2.469 1.00 88.06 82 ILE A CA 1
ATOM 686 C C . ILE A 1 82 ? -3.663 9.246 -3.607 1.00 88.06 82 ILE A C 1
ATOM 688 O O . ILE A 1 82 ? -3.528 8.308 -4.388 1.00 88.06 82 ILE A O 1
ATOM 692 N N . SER A 1 83 ? -2.970 10.374 -3.705 1.00 87.44 83 SER A N 1
ATOM 693 C CA . SER A 1 83 ? -1.901 10.575 -4.677 1.00 87.44 83 SER A CA 1
ATOM 694 C C . SER A 1 83 ? -0.637 9.799 -4.287 1.00 87.44 83 SER A C 1
ATOM 696 O O . SER A 1 83 ? -0.459 9.385 -3.137 1.00 87.44 83 SER A O 1
ATOM 698 N N . GLY A 1 84 ? 0.253 9.573 -5.254 1.00 85.81 84 GLY A N 1
ATOM 699 C CA . GLY A 1 84 ? 1.439 8.740 -5.049 1.00 85.81 84 GLY A CA 1
ATOM 700 C C . GLY A 1 84 ? 2.349 9.245 -3.927 1.00 85.81 84 GLY A C 1
ATOM 701 O O . GLY A 1 84 ? 2.785 8.450 -3.1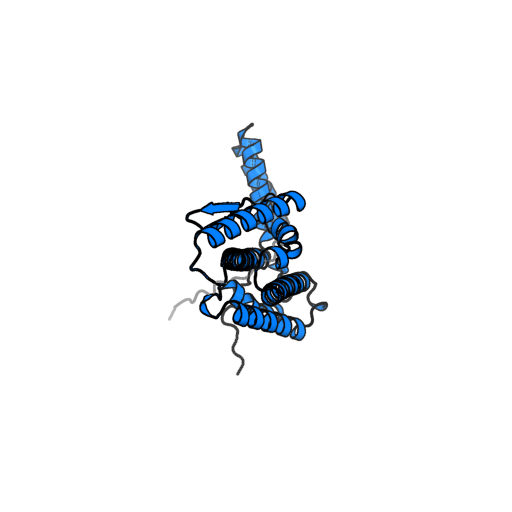01 1.00 85.81 84 GLY A O 1
ATOM 702 N N . ASP A 1 85 ? 2.580 10.551 -3.868 1.00 89.44 85 ASP A N 1
ATOM 703 C CA . ASP A 1 85 ? 3.354 11.246 -2.832 1.00 89.44 85 ASP A CA 1
ATOM 704 C C . ASP A 1 85 ? 2.744 11.071 -1.431 1.00 89.44 85 ASP A C 1
ATOM 706 O O . ASP A 1 85 ? 3.439 10.776 -0.458 1.00 89.44 85 ASP A O 1
ATOM 710 N N . LYS A 1 86 ? 1.417 11.170 -1.319 1.00 92.12 86 LYS A N 1
ATOM 711 C CA . LYS A 1 86 ? 0.723 10.987 -0.042 1.00 92.12 86 LYS A CA 1
ATOM 712 C C . LYS A 1 86 ? 0.822 9.556 0.455 1.00 92.12 86 LYS A C 1
ATOM 714 O O . LYS A 1 86 ? 0.920 9.363 1.664 1.00 92.12 86 LYS A O 1
ATOM 719 N N . HIS A 1 87 ? 0.813 8.562 -0.435 1.00 92.44 87 HIS A N 1
ATOM 720 C CA . HIS A 1 87 ? 1.089 7.182 -0.040 1.00 92.44 87 HIS A CA 1
ATOM 721 C C . HIS A 1 87 ? 2.500 7.037 0.527 1.00 92.44 87 HIS A C 1
ATOM 723 O O . HIS A 1 87 ? 2.642 6.465 1.608 1.00 92.44 87 HIS A O 1
ATOM 729 N N . ASP A 1 88 ? 3.499 7.600 -0.158 1.00 92.94 88 ASP A N 1
ATOM 730 C CA . ASP A 1 88 ? 4.918 7.544 0.224 1.00 92.94 88 ASP A CA 1
ATOM 731 C C . ASP A 1 88 ? 5.178 8.153 1.611 1.00 92.94 88 ASP A C 1
ATOM 733 O O . ASP A 1 88 ? 6.060 7.698 2.333 1.00 92.94 88 ASP A O 1
ATOM 737 N N . ILE A 1 89 ? 4.364 9.125 2.031 1.00 94.31 89 ILE A N 1
ATOM 738 C CA . ILE A 1 89 ? 4.435 9.709 3.376 1.00 94.31 89 ILE A CA 1
ATOM 739 C C . ILE A 1 89 ? 3.571 8.923 4.378 1.00 94.31 89 ILE A C 1
ATOM 741 O O . ILE A 1 89 ? 4.018 8.599 5.479 1.00 94.31 89 ILE A O 1
ATOM 745 N N . PHE A 1 90 ? 2.316 8.625 4.027 1.00 94.62 90 PHE A N 1
ATOM 746 C CA . PHE A 1 90 ? 1.327 8.093 4.966 1.00 94.62 90 PHE A CA 1
ATOM 747 C C . PHE A 1 90 ? 1.615 6.649 5.379 1.00 94.62 90 PHE A C 1
ATOM 749 O O . PHE A 1 90 ? 1.578 6.339 6.572 1.00 94.62 90 PHE A O 1
ATOM 756 N N . MET A 1 91 ? 1.852 5.765 4.402 1.00 94.06 91 MET A N 1
ATOM 757 C CA . MET A 1 91 ? 1.889 4.315 4.619 1.00 94.06 91 MET A CA 1
ATOM 758 C C . MET A 1 91 ? 3.105 3.867 5.443 1.00 94.06 91 MET A C 1
ATOM 760 O O . MET A 1 91 ? 2.894 3.127 6.404 1.00 94.06 91 MET A O 1
ATOM 764 N N . PRO A 1 92 ? 4.349 4.314 5.161 1.00 92.00 92 PRO A N 1
ATOM 765 C CA . PRO A 1 92 ? 5.522 3.868 5.921 1.00 92.00 92 PRO A CA 1
ATOM 766 C C . PRO A 1 92 ? 5.507 4.291 7.391 1.00 92.00 92 PRO A C 1
ATOM 768 O O . PRO A 1 92 ? 6.087 3.617 8.235 1.00 92.00 92 PRO A O 1
ATOM 771 N N . GLN A 1 93 ? 4.852 5.413 7.699 1.00 92.69 93 GLN A N 1
ATOM 772 C CA . GLN A 1 93 ? 4.813 5.987 9.045 1.00 92.69 93 GLN A CA 1
ATOM 773 C C . GLN A 1 93 ? 3.598 5.513 9.859 1.00 92.69 93 GLN A C 1
ATOM 775 O O . GLN A 1 93 ? 3.461 5.864 11.033 1.00 92.69 93 GLN A O 1
ATOM 780 N N . LEU A 1 94 ? 2.688 4.746 9.250 1.00 93.56 94 LEU A N 1
ATOM 781 C CA . LEU A 1 94 ? 1.462 4.299 9.898 1.00 93.56 94 LEU A CA 1
ATOM 782 C C . LEU A 1 94 ? 1.776 3.287 11.008 1.00 93.56 94 LEU A C 1
ATOM 784 O O . LEU A 1 94 ? 2.289 2.198 10.762 1.00 93.56 94 LEU A O 1
ATOM 788 N N . GLN A 1 95 ? 1.415 3.623 12.246 1.00 91.81 95 GLN A N 1
ATOM 789 C CA . GLN A 1 95 ? 1.726 2.813 13.429 1.00 91.81 95 GLN A CA 1
ATOM 790 C C . GLN A 1 95 ? 0.771 1.610 13.558 1.00 91.81 95 GLN A C 1
ATOM 792 O O . GLN A 1 95 ? -0.109 1.594 14.421 1.00 91.81 95 GLN A O 1
ATOM 797 N N . LEU A 1 96 ? 0.941 0.588 12.705 1.00 93.69 96 LEU A N 1
ATOM 798 C CA . LEU A 1 96 ? 0.054 -0.588 12.640 1.00 93.69 96 LEU A CA 1
ATOM 799 C C . LEU A 1 96 ? -0.078 -1.326 13.975 1.00 93.69 96 LEU A C 1
ATOM 801 O O . LEU A 1 96 ? -1.167 -1.771 14.323 1.00 93.69 96 LEU A O 1
ATOM 805 N N . GLN A 1 97 ? 0.998 -1.385 14.760 1.00 92.81 97 GLN A N 1
ATOM 806 C CA . GLN A 1 97 ? 1.000 -1.989 16.097 1.00 92.81 97 GLN A CA 1
ATOM 807 C C . GLN A 1 97 ? -0.018 -1.337 17.052 1.00 92.81 97 GLN A C 1
ATOM 809 O O . GLN A 1 97 ? -0.600 -2.012 17.895 1.00 92.81 97 GLN A O 1
ATOM 814 N N . LYS A 1 98 ? -0.294 -0.033 16.897 1.00 91.75 98 LYS A N 1
ATOM 815 C CA . LYS A 1 98 ? -1.323 0.664 17.690 1.00 91.75 98 LYS A CA 1
ATOM 816 C C . LYS A 1 98 ? -2.735 0.476 17.141 1.00 91.75 98 LYS A C 1
ATOM 818 O O . LYS A 1 98 ? -3.697 0.642 17.883 1.00 91.75 98 LYS A O 1
ATOM 823 N N . LEU A 1 99 ? -2.866 0.187 15.847 1.00 90.75 99 LEU A N 1
ATOM 824 C CA . LEU A 1 99 ? -4.160 0.050 15.173 1.00 90.75 99 LEU A CA 1
ATOM 825 C C . LEU A 1 99 ? -4.731 -1.366 15.281 1.00 90.75 99 LEU A C 1
ATOM 827 O O . LEU A 1 99 ? -5.947 -1.537 15.280 1.00 90.75 99 LEU A O 1
ATOM 831 N N . MET A 1 100 ? -3.866 -2.375 15.333 1.00 90.38 100 MET A N 1
ATOM 832 C CA . MET A 1 100 ? -4.238 -3.775 15.154 1.00 90.38 100 MET A CA 1
ATOM 833 C C . MET A 1 100 ? -4.057 -4.572 16.447 1.00 90.38 100 MET A C 1
ATOM 835 O O . MET A 1 100 ? -3.098 -4.371 17.185 1.00 90.38 100 MET A O 1
ATOM 839 N N . TRP A 1 101 ? -4.952 -5.529 16.697 1.00 87.94 101 TRP A N 1
ATOM 840 C CA . TRP A 1 101 ? -4.885 -6.399 17.878 1.00 87.94 101 TRP A CA 1
ATOM 841 C C . TRP A 1 101 ? -3.714 -7.384 17.810 1.00 87.94 101 TRP A C 1
ATOM 843 O O . TRP A 1 101 ? -3.003 -7.592 18.792 1.00 87.94 101 TRP A O 1
ATOM 853 N N . ASN A 1 102 ? -3.509 -7.997 16.642 1.00 91.00 102 ASN A N 1
ATOM 854 C CA . ASN A 1 102 ? -2.456 -8.981 16.438 1.00 91.00 102 ASN A CA 1
ATOM 855 C C . ASN A 1 102 ? -1.139 -8.285 16.067 1.00 91.00 102 ASN A C 1
ATOM 857 O O . ASN A 1 102 ? -0.913 -7.921 14.913 1.00 91.00 102 ASN A O 1
ATOM 861 N N . GLN A 1 103 ? -0.259 -8.136 17.057 1.00 92.44 103 GLN A N 1
ATOM 862 C CA . GLN A 1 103 ? 1.027 -7.446 16.909 1.00 92.44 103 GLN A CA 1
ATOM 863 C C . GLN A 1 103 ? 1.970 -8.137 15.919 1.00 92.44 103 GLN A C 1
ATOM 865 O O . GLN A 1 103 ? 2.625 -7.472 15.116 1.00 92.44 103 GLN A O 1
ATOM 870 N N . GLN A 1 104 ? 2.008 -9.472 15.923 1.00 93.81 104 GLN A N 1
ATOM 871 C CA . GLN A 1 104 ? 2.827 -10.231 14.978 1.00 93.81 104 GLN A CA 1
ATOM 872 C C . GLN A 1 104 ? 2.358 -9.983 13.543 1.00 93.81 104 GLN A C 1
ATOM 874 O O . GLN A 1 104 ? 3.162 -9.725 12.648 1.00 93.81 104 GLN A O 1
ATOM 879 N N . ARG A 1 105 ? 1.043 -10.006 13.330 1.00 93.88 105 ARG A N 1
ATOM 880 C CA . ARG A 1 105 ? 0.447 -9.768 12.019 1.00 93.88 105 ARG A CA 1
ATOM 881 C C . ARG A 1 105 ? 0.630 -8.323 11.554 1.00 93.88 105 ARG A C 1
ATOM 883 O O . ARG A 1 105 ? 0.972 -8.110 10.393 1.00 93.88 105 ARG A O 1
ATOM 890 N N . ALA A 1 106 ? 0.519 -7.353 12.462 1.00 95.06 106 ALA A N 1
ATOM 891 C CA . ALA A 1 106 ? 0.860 -5.959 12.188 1.00 95.06 106 ALA A CA 1
ATOM 892 C C . ALA A 1 106 ? 2.309 -5.822 11.693 1.00 95.06 106 ALA A C 1
ATOM 894 O O . ALA A 1 106 ? 2.551 -5.171 10.678 1.00 95.06 106 ALA A O 1
ATOM 895 N N . GLN A 1 107 ? 3.266 -6.493 12.346 1.00 95.69 107 GLN A N 1
ATOM 896 C CA . GLN A 1 107 ? 4.666 -6.491 11.916 1.00 95.69 107 GLN A CA 1
ATOM 897 C C . GLN A 1 107 ? 4.855 -7.121 10.530 1.00 95.69 107 GLN A C 1
ATOM 899 O O . GLN A 1 107 ? 5.577 -6.570 9.702 1.00 95.69 107 GLN A O 1
ATOM 904 N N . MET A 1 108 ? 4.186 -8.242 10.245 1.00 96.44 108 MET A N 1
ATOM 905 C CA . MET A 1 108 ? 4.250 -8.878 8.924 1.00 96.44 108 MET A CA 1
ATOM 906 C C . MET A 1 108 ? 3.736 -7.952 7.815 1.00 96.44 108 MET A C 1
ATOM 908 O O . MET A 1 108 ? 4.341 -7.889 6.746 1.00 96.44 108 MET A O 1
ATOM 912 N N . ILE A 1 109 ? 2.656 -7.205 8.067 1.00 96.75 109 ILE A N 1
ATOM 913 C CA . ILE A 1 109 ? 2.110 -6.238 7.104 1.00 96.75 109 ILE A CA 1
ATOM 914 C C . ILE A 1 109 ? 3.050 -5.037 6.936 1.00 96.75 109 ILE A C 1
ATOM 916 O O . ILE A 1 109 ? 3.260 -4.596 5.808 1.00 96.75 109 ILE A O 1
ATOM 920 N N . MET A 1 110 ? 3.665 -4.531 8.013 1.00 96.06 110 MET A N 1
ATOM 921 C CA . MET A 1 110 ? 4.678 -3.470 7.897 1.00 96.06 110 MET A CA 1
ATOM 922 C C . MET A 1 110 ? 5.866 -3.922 7.040 1.00 96.06 110 MET A C 1
ATOM 924 O O . MET A 1 110 ? 6.259 -3.203 6.124 1.00 96.06 110 MET A O 1
ATOM 928 N N . ASN A 1 111 ? 6.380 -5.134 7.267 1.00 96.12 111 ASN A N 1
ATOM 929 C CA . ASN A 1 111 ? 7.466 -5.696 6.461 1.00 96.12 111 ASN A CA 1
ATOM 930 C C . ASN A 1 111 ? 7.043 -5.869 4.992 1.00 96.12 111 ASN A C 1
ATOM 932 O O . ASN A 1 111 ? 7.820 -5.587 4.086 1.00 96.12 111 ASN A O 1
ATOM 936 N N . LEU A 1 112 ? 5.798 -6.290 4.737 1.00 97.69 112 LEU A N 1
ATOM 937 C CA . LEU A 1 112 ? 5.249 -6.392 3.383 1.00 97.69 112 LEU A CA 1
ATOM 938 C C . LEU A 1 112 ? 5.227 -5.027 2.672 1.00 97.69 112 LEU A C 1
ATOM 940 O O . LEU A 1 112 ? 5.593 -4.946 1.500 1.00 97.69 112 LEU A O 1
ATOM 944 N N . ILE A 1 113 ? 4.824 -3.959 3.368 1.00 97.44 113 ILE A N 1
ATOM 945 C CA . ILE A 1 113 ? 4.836 -2.587 2.836 1.00 97.44 113 ILE A CA 1
ATOM 946 C C . ILE A 1 113 ? 6.272 -2.135 2.552 1.00 97.44 113 ILE A C 1
ATOM 948 O O . ILE A 1 113 ? 6.547 -1.638 1.464 1.00 97.44 113 ILE A O 1
ATOM 952 N N . GLN A 1 114 ? 7.196 -2.338 3.492 1.00 96.06 114 GLN A N 1
ATOM 953 C CA . GLN A 1 114 ? 8.607 -1.970 3.330 1.00 96.06 114 GLN A CA 1
ATOM 954 C C . GLN A 1 114 ? 9.255 -2.695 2.146 1.00 96.06 114 GLN A C 1
ATOM 956 O O . GLN A 1 114 ? 9.902 -2.060 1.318 1.00 96.06 114 GLN A O 1
ATOM 961 N N . ASN A 1 115 ? 9.010 -4.000 2.008 1.00 96.81 115 ASN A N 1
ATOM 962 C CA . ASN A 1 115 ? 9.489 -4.783 0.872 1.00 96.81 115 ASN A CA 1
ATOM 963 C C . ASN A 1 115 ? 8.886 -4.295 -0.450 1.00 96.81 115 ASN A C 1
ATOM 965 O O . ASN A 1 115 ? 9.573 -4.297 -1.467 1.00 96.81 115 ASN A O 1
ATOM 969 N N . PHE A 1 116 ? 7.625 -3.845 -0.450 1.00 97.50 116 PHE A N 1
ATOM 970 C CA . PHE A 1 116 ? 7.033 -3.258 -1.650 1.00 97.50 116 PHE A CA 1
ATOM 971 C C . PHE A 1 116 ? 7.735 -1.956 -2.043 1.00 97.50 116 PHE A C 1
ATOM 973 O O . PHE A 1 116 ? 8.107 -1.794 -3.201 1.00 97.50 116 PHE A O 1
ATOM 980 N N . TYR A 1 117 ? 7.969 -1.056 -1.083 1.00 96.06 117 TYR A N 1
ATOM 981 C CA . TYR A 1 117 ? 8.732 0.171 -1.324 1.00 96.06 117 TYR A CA 1
ATOM 982 C C . TYR A 1 117 ? 10.146 -0.118 -1.813 1.00 96.06 117 TYR A C 1
ATOM 984 O O . TYR A 1 117 ? 10.600 0.526 -2.749 1.00 96.06 117 TYR A O 1
ATOM 992 N N . HIS A 1 118 ? 10.813 -1.123 -1.248 1.00 95.25 118 HIS A N 1
ATOM 993 C CA . HIS A 1 118 ? 12.125 -1.541 -1.722 1.00 95.25 118 HIS A CA 1
ATOM 994 C C . HIS A 1 118 ? 12.093 -1.977 -3.195 1.00 95.25 118 HIS A C 1
ATOM 996 O O . HIS A 1 118 ? 12.929 -1.527 -3.975 1.00 95.25 118 HIS A O 1
ATOM 1002 N N . ILE A 1 119 ? 11.092 -2.766 -3.607 1.00 95.75 119 ILE A N 1
ATOM 1003 C CA . ILE A 1 119 ? 10.904 -3.130 -5.020 1.00 95.75 119 ILE A CA 1
ATOM 1004 C C . ILE A 1 119 ? 10.670 -1.880 -5.878 1.00 95.75 119 ILE A C 1
ATOM 1006 O O . ILE A 1 119 ? 11.282 -1.747 -6.932 1.00 95.75 119 ILE A O 1
ATOM 1010 N N . LEU A 1 120 ? 9.824 -0.945 -5.435 1.00 93.94 120 LEU A N 1
ATOM 1011 C CA . LEU A 1 120 ? 9.569 0.299 -6.170 1.00 93.94 120 LEU A CA 1
ATOM 1012 C C . LEU A 1 120 ? 10.836 1.147 -6.341 1.00 93.94 120 LEU A C 1
ATOM 1014 O O . LEU A 1 120 ? 11.031 1.711 -7.413 1.00 93.94 120 LEU A O 1
ATOM 1018 N N . GLU A 1 121 ? 11.697 1.223 -5.325 1.00 91.56 121 GLU A N 1
ATOM 1019 C CA . GLU A 1 121 ? 12.988 1.911 -5.430 1.00 91.56 121 GLU A CA 1
ATOM 1020 C C . GLU A 1 121 ? 13.934 1.208 -6.404 1.00 91.56 121 GLU A C 1
ATOM 1022 O O . GLU A 1 121 ? 14.590 1.882 -7.193 1.00 91.56 121 GLU A O 1
ATOM 1027 N N . LEU A 1 122 ? 13.966 -0.130 -6.422 1.00 91.94 122 LEU A N 1
ATOM 1028 C CA . LEU A 1 122 ? 14.732 -0.865 -7.432 1.00 91.94 122 LEU A CA 1
ATOM 1029 C C . LEU A 1 122 ? 14.226 -0.557 -8.843 1.00 91.94 122 LEU A C 1
ATOM 1031 O O . LEU A 1 122 ? 15.033 -0.288 -9.716 1.00 91.94 122 LEU A O 1
ATOM 1035 N N . LEU A 1 123 ? 12.911 -0.503 -9.068 1.00 90.88 123 LEU A N 1
ATOM 1036 C CA . LEU A 1 123 ? 12.341 -0.217 -10.393 1.00 90.88 123 LEU A CA 1
ATOM 1037 C C . LEU A 1 123 ? 12.603 1.213 -10.906 1.00 90.88 123 LEU A C 1
ATOM 1039 O O . LEU A 1 123 ? 12.364 1.484 -12.084 1.00 90.88 123 LEU A O 1
ATOM 1043 N N . LYS A 1 124 ? 13.071 2.133 -10.051 1.00 87.06 124 LYS A N 1
ATOM 1044 C CA . LYS A 1 124 ? 13.483 3.492 -10.450 1.00 87.06 124 LYS A CA 1
ATOM 1045 C C . LYS A 1 124 ? 14.933 3.561 -10.943 1.00 87.06 124 LYS A C 1
ATOM 1047 O O . LYS A 1 124 ? 15.293 4.531 -11.619 1.00 87.06 124 LYS A O 1
ATOM 1052 N N . LYS A 1 125 ? 15.755 2.576 -10.582 1.00 86.44 125 LYS A N 1
ATOM 1053 C CA . LYS A 1 125 ? 17.176 2.525 -10.931 1.00 86.44 125 LYS A CA 1
ATOM 1054 C C . LYS A 1 125 ? 17.399 2.314 -12.426 1.00 86.44 125 LYS A C 1
ATOM 1056 O O . LYS A 1 125 ? 16.466 2.001 -13.170 1.00 86.44 125 LYS A O 1
ATOM 1061 N N . GLU A 1 126 ? 18.626 2.555 -12.868 1.00 82.56 126 GLU A N 1
ATOM 1062 C CA . GLU A 1 126 ? 19.052 2.206 -14.226 1.00 82.56 126 GLU A CA 1
ATOM 1063 C C . GLU A 1 126 ? 19.197 0.682 -14.368 1.00 82.56 126 GLU A C 1
ATOM 1065 O O . GLU A 1 126 ? 19.275 -0.049 -13.379 1.00 82.56 126 GLU A O 1
ATOM 1070 N N . ASN A 1 127 ? 19.122 0.172 -15.601 1.00 79.69 127 ASN A N 1
ATOM 1071 C CA . ASN A 1 127 ? 19.004 -1.272 -15.841 1.00 79.69 127 ASN A CA 1
ATOM 1072 C C . ASN A 1 127 ? 20.229 -2.064 -15.363 1.00 79.69 127 ASN A C 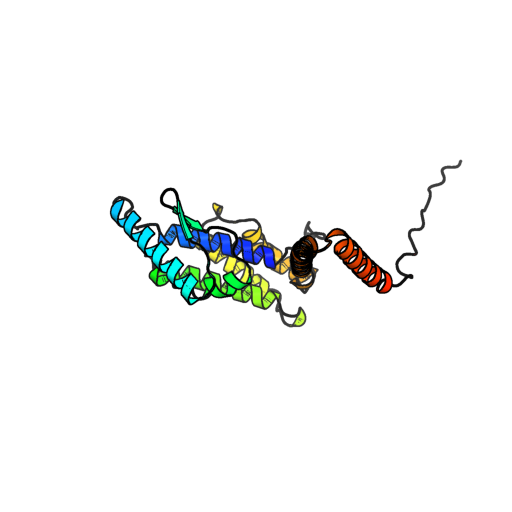1
ATOM 1074 O O . ASN A 1 127 ? 20.108 -3.189 -14.890 1.00 79.69 127 ASN A O 1
ATOM 1078 N N . ASP A 1 128 ? 21.408 -1.479 -15.519 1.00 80.69 128 ASP A N 1
ATOM 1079 C CA . ASP A 1 128 ? 22.699 -2.025 -15.113 1.00 80.69 128 ASP A CA 1
ATOM 1080 C C . ASP A 1 128 ? 22.879 -2.074 -13.586 1.00 80.69 128 ASP A C 1
ATOM 1082 O O . ASP A 1 128 ? 23.674 -2.867 -13.081 1.00 80.69 128 ASP A O 1
ATOM 1086 N N . GLU A 1 129 ? 22.089 -1.300 -12.840 1.00 80.88 129 GLU A N 1
ATOM 1087 C CA . GLU A 1 129 ? 22.107 -1.267 -11.375 1.00 80.88 129 GLU A CA 1
ATOM 1088 C C . GLU A 1 129 ? 21.209 -2.332 -10.716 1.00 80.88 129 GLU A C 1
ATOM 1090 O O . GLU A 1 129 ? 21.199 -2.460 -9.485 1.00 80.88 129 GLU A O 1
ATOM 1095 N N . ILE A 1 130 ? 20.420 -3.078 -11.499 1.00 85.56 130 ILE A N 1
ATOM 1096 C CA . ILE A 1 130 ? 19.433 -4.036 -10.988 1.00 85.56 130 ILE A CA 1
ATOM 1097 C C . ILE A 1 130 ? 19.867 -5.457 -11.333 1.00 85.56 130 ILE A C 1
ATOM 1099 O O . ILE A 1 130 ? 19.962 -5.841 -12.495 1.00 85.56 130 ILE A O 1
ATOM 1103 N N . ASN A 1 131 ? 20.049 -6.298 -10.314 1.00 89.06 131 ASN A N 1
ATOM 1104 C CA . ASN A 1 131 ? 20.238 -7.728 -10.526 1.00 89.06 131 ASN A CA 1
ATOM 1105 C C . ASN A 1 131 ? 18.884 -8.391 -10.879 1.00 89.06 131 ASN A C 1
ATOM 1107 O O . ASN A 1 131 ? 17.991 -8.449 -10.025 1.00 89.06 131 ASN A O 1
ATOM 1111 N N . PRO A 1 132 ? 18.706 -8.963 -12.090 1.00 88.12 132 PRO A N 1
ATOM 1112 C CA . PRO A 1 132 ? 17.412 -9.513 -12.504 1.00 88.12 132 PRO A CA 1
ATOM 1113 C C . PRO A 1 132 ? 16.941 -10.695 -11.646 1.00 88.12 132 PRO A C 1
ATOM 1115 O O . PRO A 1 132 ? 15.737 -10.892 -11.448 1.00 88.12 132 PRO A O 1
ATOM 1118 N N . LEU A 1 133 ? 17.876 -11.497 -11.122 1.00 90.88 133 LEU A N 1
ATOM 1119 C CA . LEU A 1 133 ? 17.550 -12.611 -10.233 1.00 90.88 133 LEU A CA 1
ATOM 1120 C C . LEU A 1 133 ? 17.061 -12.099 -8.876 1.00 90.88 133 LEU A C 1
ATOM 1122 O O . LEU A 1 133 ? 16.089 -12.629 -8.339 1.00 90.88 133 LEU A O 1
ATOM 1126 N N . GLU A 1 134 ? 17.703 -11.059 -8.348 1.00 92.44 134 GLU A N 1
ATOM 1127 C CA . GLU A 1 134 ? 17.302 -10.414 -7.098 1.00 92.44 134 GLU A CA 1
ATOM 1128 C C . GLU A 1 134 ? 15.889 -9.837 -7.210 1.00 92.44 134 GLU A C 1
ATOM 1130 O O . GLU A 1 134 ? 15.025 -10.183 -6.402 1.00 92.44 134 GLU A O 1
ATOM 1135 N N . LEU A 1 135 ? 15.610 -9.063 -8.268 1.00 94.06 135 LEU A N 1
ATOM 1136 C CA . LEU A 1 135 ? 14.279 -8.507 -8.520 1.00 94.06 135 LEU A CA 1
ATOM 1137 C C . LEU A 1 135 ? 13.216 -9.614 -8.585 1.00 94.06 135 LEU A C 1
ATOM 1139 O O . LEU A 1 135 ? 12.165 -9.518 -7.949 1.00 94.06 135 LEU A O 1
ATOM 1143 N N . LYS A 1 136 ? 13.505 -10.711 -9.298 1.00 94.94 136 LYS A N 1
ATOM 1144 C CA . LYS A 1 136 ? 12.601 -11.864 -9.392 1.00 94.94 136 LYS A CA 1
ATOM 1145 C C . LYS A 1 136 ? 12.311 -12.498 -8.033 1.00 94.94 136 LYS A C 1
ATOM 1147 O O . LYS A 1 136 ? 11.156 -12.823 -7.744 1.00 94.94 136 LYS A O 1
ATOM 1152 N N . LEU A 1 137 ? 13.338 -12.700 -7.211 1.00 95.81 137 LEU A N 1
ATOM 1153 C CA . LEU A 1 137 ? 13.191 -13.295 -5.883 1.00 95.81 137 LEU A CA 1
ATOM 1154 C C . LEU A 1 137 ? 12.412 -12.376 -4.935 1.00 95.81 137 LEU A C 1
ATOM 1156 O O . LEU A 1 137 ? 11.524 -12.863 -4.234 1.00 95.81 137 LEU A O 1
ATOM 1160 N N . LEU A 1 138 ? 12.675 -11.067 -4.966 1.00 96.62 138 LEU A N 1
ATOM 1161 C CA . LEU A 1 138 ? 11.955 -10.070 -4.172 1.00 96.62 138 LEU A CA 1
ATOM 1162 C C . LEU A 1 138 ? 10.471 -10.011 -4.546 1.00 96.62 138 LEU A C 1
ATOM 1164 O O . LEU A 1 138 ? 9.618 -10.159 -3.672 1.00 96.62 138 LEU A O 1
ATOM 1168 N N . CYS A 1 139 ? 10.150 -9.885 -5.837 1.00 97.12 139 CYS A N 1
ATOM 1169 C CA . CYS A 1 139 ? 8.774 -9.885 -6.342 1.00 97.12 139 CYS A CA 1
ATOM 1170 C C . CYS A 1 139 ? 8.009 -11.152 -5.937 1.00 97.12 139 CYS A C 1
ATOM 1172 O O . CYS A 1 139 ? 6.895 -11.079 -5.408 1.00 97.12 139 CYS A O 1
ATOM 1174 N N . LYS A 1 140 ? 8.620 -12.328 -6.128 1.00 96.19 140 LYS A N 1
ATOM 1175 C CA . LYS A 1 140 ? 8.004 -13.610 -5.767 1.00 96.19 140 LYS A CA 1
ATOM 1176 C C . LYS A 1 140 ? 7.820 -13.751 -4.253 1.00 96.19 140 LYS A C 1
ATOM 1178 O O . LYS A 1 140 ? 6.757 -14.180 -3.805 1.00 96.19 140 LYS A O 1
ATOM 1183 N N . GLY A 1 141 ? 8.834 -13.393 -3.465 1.00 97.19 141 GLY A N 1
ATOM 1184 C CA . GLY A 1 141 ? 8.784 -13.441 -2.002 1.00 97.19 141 GLY A CA 1
ATOM 1185 C C . GLY A 1 141 ? 7.734 -12.492 -1.425 1.00 97.19 141 GLY A C 1
ATOM 1186 O O . GLY A 1 141 ? 6.976 -12.866 -0.524 1.00 97.19 141 GLY A O 1
ATOM 1187 N N . TRP A 1 142 ? 7.621 -11.295 -2.001 1.00 98.19 142 TRP A N 1
ATOM 1188 C CA . TRP A 1 142 ? 6.571 -10.340 -1.673 1.00 98.19 142 TRP A CA 1
ATOM 1189 C C . TRP A 1 142 ? 5.181 -10.914 -1.962 1.00 98.19 142 TRP A C 1
ATOM 1191 O O . TRP A 1 142 ? 4.335 -10.946 -1.068 1.00 98.19 142 TRP A O 1
ATOM 1201 N N . ALA A 1 143 ? 4.959 -11.454 -3.166 1.00 96.94 143 ALA A N 1
ATOM 1202 C CA . ALA A 1 143 ? 3.669 -12.023 -3.557 1.00 96.94 143 ALA A CA 1
ATOM 1203 C C . ALA A 1 143 ? 3.275 -13.234 -2.697 1.00 96.94 143 ALA A C 1
ATOM 1205 O O . ALA A 1 143 ? 2.114 -13.367 -2.313 1.00 96.94 143 ALA A O 1
ATOM 1206 N N . GLN A 1 144 ? 4.237 -14.086 -2.327 1.00 96.81 144 GLN A N 1
ATOM 1207 C CA . GLN A 1 144 ? 3.995 -15.199 -1.408 1.00 96.81 144 GLN A CA 1
ATOM 1208 C C . GLN A 1 144 ? 3.610 -14.707 -0.007 1.00 96.81 144 GLN A C 1
ATOM 1210 O O . GLN A 1 144 ? 2.702 -15.258 0.614 1.00 96.81 144 GLN A O 1
ATOM 1215 N N . THR A 1 145 ? 4.268 -13.657 0.487 1.00 97.38 145 THR A N 1
ATOM 1216 C CA . THR A 1 145 ? 3.940 -13.051 1.786 1.00 97.38 145 THR A CA 1
ATOM 1217 C C . THR A 1 145 ? 2.542 -12.433 1.760 1.00 97.38 145 THR A C 1
ATOM 1219 O O . THR A 1 145 ? 1.749 -12.680 2.669 1.00 97.38 145 THR A O 1
ATOM 1222 N N . TYR A 1 146 ? 2.208 -11.699 0.694 1.00 97.75 146 TYR A N 1
ATOM 1223 C CA . TYR A 1 146 ? 0.869 -11.155 0.465 1.00 97.75 146 TYR A CA 1
ATOM 1224 C C . TYR A 1 146 ? -0.184 -12.271 0.469 1.00 97.75 146 TYR A C 1
ATOM 1226 O O . TYR A 1 146 ? -1.181 -12.191 1.188 1.00 97.75 146 TYR A O 1
ATOM 1234 N N . LEU A 1 147 ? 0.070 -13.349 -0.278 1.00 96.12 147 LEU A N 1
ATOM 1235 C CA . LEU A 1 147 ? -0.824 -14.497 -0.370 1.00 96.12 147 LEU A CA 1
ATOM 1236 C C . LEU A 1 147 ? -1.051 -15.163 0.993 1.00 96.12 147 LEU A C 1
ATOM 1238 O O . LEU A 1 147 ? -2.187 -15.482 1.337 1.00 96.12 147 LEU A O 1
ATOM 1242 N N . ASN A 1 148 ? 0.008 -15.348 1.778 1.00 96.38 148 ASN A N 1
ATOM 1243 C CA . ASN A 1 148 ? -0.089 -15.943 3.111 1.00 96.38 148 ASN A CA 1
ATOM 1244 C C . ASN A 1 148 ? -0.879 -15.054 4.085 1.00 96.38 148 ASN A C 1
ATOM 1246 O O . ASN A 1 148 ? -1.541 -15.563 4.987 1.00 96.38 148 ASN A O 1
ATOM 1250 N N . LEU A 1 149 ? -0.816 -13.730 3.918 1.00 96.06 149 LEU A N 1
ATOM 1251 C CA . LEU A 1 149 ? -1.522 -12.783 4.776 1.00 96.06 149 LEU A CA 1
ATOM 1252 C C . LEU A 1 149 ? -3.004 -12.646 4.417 1.00 96.06 149 LEU A C 1
ATOM 1254 O O . LEU A 1 149 ? -3.826 -12.584 5.334 1.00 96.06 149 LEU A O 1
ATOM 1258 N N . PHE A 1 150 ? -3.348 -12.583 3.129 1.00 95.50 150 PHE A N 1
ATOM 1259 C CA . PHE A 1 150 ? -4.689 -12.183 2.678 1.00 95.50 150 PHE A CA 1
ATOM 1260 C C . PHE A 1 150 ? -5.452 -13.259 1.893 1.00 95.50 150 PHE A C 1
ATOM 1262 O O . PHE A 1 150 ? -6.663 -13.137 1.729 1.00 95.50 150 PHE A O 1
ATOM 1269 N N . GLY A 1 151 ? -4.787 -14.331 1.459 1.00 94.19 151 GLY A N 1
ATOM 1270 C CA . GLY A 1 151 ? -5.397 -15.423 0.699 1.00 94.19 151 GLY A CA 1
ATOM 1271 C C . GLY A 1 151 ? -5.480 -15.170 -0.812 1.00 94.19 151 GLY A C 1
ATOM 1272 O O . GLY A 1 151 ? -5.230 -14.069 -1.305 1.00 94.19 151 GLY A O 1
ATOM 1273 N N . LYS A 1 152 ? -5.812 -16.229 -1.566 1.00 92.56 152 LYS A N 1
ATOM 1274 C CA . LYS A 1 152 ? -5.821 -16.224 -3.045 1.00 92.56 152 LYS A CA 1
ATOM 1275 C C . LYS A 1 152 ? -6.886 -15.296 -3.624 1.00 92.56 152 LYS A C 1
ATOM 1277 O O . LYS A 1 152 ? -6.625 -14.618 -4.611 1.00 92.56 152 LYS A O 1
ATOM 1282 N N . ASP A 1 153 ? -8.042 -15.218 -2.972 1.00 93.12 153 ASP A N 1
ATOM 1283 C CA . ASP A 1 153 ? -9.199 -14.448 -3.448 1.00 93.12 153 ASP A CA 1
ATOM 1284 C C . ASP A 1 153 ? -8.979 -12.927 -3.402 1.00 93.12 153 ASP A C 1
ATOM 1286 O O . ASP A 1 153 ? -9.799 -12.162 -3.901 1.00 93.12 153 ASP A O 1
ATOM 1290 N N . GLN A 1 154 ? -7.880 -12.476 -2.789 1.00 93.62 154 GLN A N 1
ATOM 1291 C CA . GLN A 1 154 ? -7.515 -11.062 -2.693 1.00 93.62 154 GLN A CA 1
ATOM 1292 C C . GLN A 1 154 ? -6.456 -10.647 -3.727 1.00 93.62 154 GLN A C 1
ATOM 1294 O O . GLN A 1 154 ? -6.041 -9.490 -3.757 1.00 93.62 154 GLN A O 1
ATOM 1299 N N . ILE A 1 155 ? -6.014 -11.560 -4.601 1.00 93.81 155 ILE A N 1
ATOM 1300 C CA . ILE A 1 155 ? -5.047 -11.240 -5.655 1.00 93.81 155 ILE A CA 1
ATOM 1301 C C . ILE A 1 155 ? -5.727 -10.392 -6.736 1.00 93.81 155 ILE A C 1
ATOM 1303 O O . ILE A 1 155 ? -6.564 -10.868 -7.498 1.00 93.81 155 ILE A O 1
ATOM 1307 N N . THR A 1 156 ? -5.327 -9.125 -6.828 1.00 94.44 156 THR A N 1
ATOM 1308 C CA . THR A 1 156 ? -5.734 -8.221 -7.913 1.00 94.44 156 THR A CA 1
ATOM 1309 C C . THR A 1 156 ? -4.796 -8.344 -9.121 1.00 94.44 156 THR A C 1
ATOM 1311 O O . THR A 1 156 ? -3.682 -8.859 -8.977 1.00 94.44 156 THR A O 1
ATOM 1314 N N . PRO A 1 157 ? -5.174 -7.824 -10.308 1.00 94.56 157 PRO A N 1
ATOM 1315 C CA . PRO A 1 157 ? -4.298 -7.842 -11.481 1.00 94.56 157 PRO A CA 1
ATOM 1316 C C . PRO A 1 157 ? -2.913 -7.232 -11.229 1.00 94.56 157 PRO A C 1
ATOM 1318 O O . PRO A 1 157 ? -1.917 -7.794 -11.668 1.00 94.56 157 PRO A O 1
ATOM 1321 N N . TYR A 1 158 ? -2.823 -6.142 -10.458 1.00 94.88 158 TYR A N 1
ATOM 1322 C CA . TYR A 1 158 ? -1.537 -5.518 -10.126 1.00 94.88 158 TYR A CA 1
ATOM 1323 C C . TYR A 1 158 ? -0.715 -6.322 -9.112 1.00 94.88 158 TYR A C 1
ATOM 1325 O O . TYR A 1 158 ? 0.503 -6.383 -9.241 1.00 94.88 158 TYR A O 1
ATOM 1333 N N . VAL A 1 159 ? -1.353 -7.001 -8.151 1.00 94.94 159 VAL A N 1
ATOM 1334 C CA . VAL A 1 159 ? -0.660 -7.945 -7.252 1.00 94.94 159 VAL A CA 1
ATOM 1335 C C . VAL A 1 159 ? -0.091 -9.120 -8.053 1.00 94.94 159 VAL A C 1
ATOM 1337 O O . VAL A 1 159 ? 1.060 -9.509 -7.856 1.00 94.94 159 VAL A O 1
ATOM 1340 N N . HIS A 1 160 ? -0.876 -9.657 -8.991 1.00 93.56 160 HIS A N 1
ATOM 1341 C CA . HIS A 1 160 ? -0.431 -10.707 -9.903 1.00 93.56 160 HIS A CA 1
ATOM 1342 C C . HIS A 1 160 ? 0.718 -10.231 -10.804 1.00 93.56 160 HIS A C 1
ATOM 1344 O O . HIS A 1 160 ? 1.732 -10.916 -10.915 1.00 93.56 160 HIS A O 1
ATOM 1350 N N . CYS A 1 161 ? 0.586 -9.043 -11.396 1.00 94.06 161 CYS A N 1
ATOM 1351 C CA . CYS A 1 161 ? 1.608 -8.431 -12.238 1.00 94.06 161 CYS A CA 1
ATOM 1352 C C . CYS A 1 161 ? 2.931 -8.259 -11.486 1.00 94.06 161 CYS A C 1
ATOM 1354 O O . CYS A 1 161 ? 3.968 -8.701 -11.977 1.00 94.06 161 CYS A O 1
ATOM 1356 N N . LEU A 1 162 ? 2.890 -7.723 -10.263 1.00 95.25 162 LEU A N 1
ATOM 1357 C CA . LEU A 1 162 ? 4.081 -7.547 -9.437 1.00 95.25 162 LEU A CA 1
ATOM 1358 C C . LEU A 1 162 ? 4.793 -8.872 -9.146 1.00 95.25 162 LEU A C 1
ATOM 1360 O O . LEU A 1 162 ? 6.012 -8.949 -9.264 1.00 95.25 162 LEU A O 1
ATOM 1364 N N . GLY A 1 163 ? 4.041 -9.910 -8.770 1.00 92.69 163 GLY A N 1
ATOM 1365 C CA . GLY A 1 163 ? 4.607 -11.205 -8.391 1.00 92.69 163 GLY A CA 1
ATOM 1366 C C . GLY A 1 163 ? 5.057 -12.083 -9.560 1.00 92.69 163 GLY A C 1
ATOM 1367 O O . GLY A 1 163 ? 5.954 -12.907 -9.384 1.00 92.69 163 GLY A O 1
ATOM 1368 N N . GLY A 1 164 ? 4.415 -11.943 -10.723 1.00 88.50 164 GLY A N 1
ATOM 1369 C CA . GLY A 1 164 ? 4.605 -12.829 -11.873 1.00 88.50 164 GLY A CA 1
ATOM 1370 C C . GLY A 1 164 ? 5.331 -12.195 -13.054 1.00 88.50 164 GLY A C 1
ATOM 1371 O O . GLY A 1 164 ? 6.179 -12.849 -13.649 1.00 88.50 164 GLY A O 1
ATOM 1372 N N . HIS A 1 165 ? 5.035 -10.933 -13.369 1.00 91.62 165 HIS A N 1
ATOM 1373 C CA . HIS A 1 165 ? 5.370 -10.351 -14.674 1.00 91.62 165 HIS A CA 1
ATOM 1374 C C . HIS A 1 165 ? 6.382 -9.211 -14.610 1.00 91.62 165 HIS A C 1
ATOM 1376 O O . HIS A 1 165 ? 7.145 -9.049 -15.552 1.00 91.62 165 HIS A O 1
ATOM 1382 N N . ILE A 1 166 ? 6.465 -8.448 -13.514 1.00 92.56 166 ILE A N 1
ATOM 1383 C CA . ILE A 1 166 ? 7.441 -7.346 -13.390 1.00 92.56 166 ILE A CA 1
ATOM 1384 C C . ILE A 1 166 ? 8.888 -7.783 -13.689 1.00 92.56 166 ILE A C 1
ATOM 1386 O O . ILE A 1 166 ? 9.548 -7.099 -14.471 1.00 92.56 166 ILE A O 1
ATOM 1390 N N . PRO A 1 167 ? 9.393 -8.922 -13.172 1.00 91.50 167 PRO A N 1
ATOM 1391 C CA . PRO A 1 167 ? 10.738 -9.382 -13.520 1.00 91.50 167 PRO A CA 1
ATOM 1392 C C . PRO A 1 167 ? 10.888 -9.750 -15.003 1.00 91.50 167 PRO A C 1
ATOM 1394 O O . PRO A 1 167 ? 11.972 -9.624 -15.566 1.00 91.50 167 PRO A O 1
ATOM 1397 N N . GLU A 1 168 ? 9.816 -10.219 -15.645 1.00 89.81 168 GLU A N 1
ATOM 1398 C CA . GLU A 1 168 ? 9.820 -10.565 -17.069 1.00 89.81 168 GLU A CA 1
ATOM 1399 C C . GLU A 1 168 ? 9.819 -9.310 -17.939 1.00 89.81 168 GLU A C 1
ATOM 1401 O O . GLU A 1 168 ? 10.641 -9.213 -18.847 1.00 89.81 168 GLU A O 1
ATOM 1406 N N . PHE A 1 169 ? 8.971 -8.332 -17.613 1.00 89.62 169 PHE A N 1
ATOM 1407 C CA . PHE A 1 169 ? 8.953 -7.026 -18.264 1.00 89.62 169 PHE A CA 1
ATOM 1408 C C . PHE A 1 169 ? 10.305 -6.331 -18.135 1.00 89.62 169 PHE A C 1
ATOM 1410 O O . PHE A 1 169 ? 10.856 -5.879 -19.132 1.00 89.62 169 PHE A O 1
ATOM 1417 N N . HIS A 1 170 ? 10.887 -6.316 -16.936 1.00 88.38 170 HIS A N 1
ATOM 1418 C CA . HIS A 1 170 ? 12.207 -5.731 -16.731 1.00 88.38 170 HIS A CA 1
ATOM 1419 C C . HIS A 1 170 ? 13.286 -6.432 -17.572 1.00 88.38 170 HIS A C 1
ATOM 1421 O O . HIS A 1 170 ? 14.123 -5.780 -18.183 1.00 88.38 170 HIS A O 1
ATOM 1427 N N . ARG A 1 171 ? 13.233 -7.764 -17.694 1.00 87.81 171 ARG A N 1
ATOM 1428 C CA . ARG A 1 171 ? 14.165 -8.523 -18.543 1.00 87.81 171 ARG A CA 1
ATOM 1429 C C . ARG A 1 171 ? 14.014 -8.212 -20.037 1.00 87.81 171 ARG A C 1
ATOM 1431 O O . ARG A 1 171 ? 15.008 -8.264 -20.751 1.00 87.81 171 ARG A O 1
ATOM 1438 N N . VAL A 1 172 ? 12.791 -7.982 -20.518 1.00 87.38 172 VAL A N 1
ATOM 1439 C CA . VAL A 1 172 ? 12.504 -7.765 -21.949 1.00 87.38 172 VAL A CA 1
ATOM 1440 C C . VAL A 1 172 ? 12.748 -6.313 -22.361 1.00 87.38 172 VAL A C 1
ATOM 1442 O O . VAL A 1 172 ? 13.375 -6.079 -23.386 1.00 87.38 172 VAL A O 1
ATOM 1445 N N . TYR A 1 173 ? 12.280 -5.353 -21.563 1.00 85.44 173 TYR A N 1
ATOM 1446 C CA . TYR A 1 173 ? 12.283 -3.926 -21.911 1.00 85.44 173 TYR A CA 1
ATOM 1447 C C . TYR A 1 173 ? 13.335 -3.108 -21.152 1.00 85.44 173 TYR A C 1
ATOM 1449 O O . TYR A 1 173 ? 13.516 -1.923 -21.428 1.00 85.44 173 TYR A O 1
ATOM 1457 N N . GLY A 1 174 ? 14.020 -3.707 -20.176 1.00 86.19 174 GLY A N 1
ATOM 1458 C CA . GLY A 1 174 ? 14.934 -3.001 -19.288 1.00 86.19 174 GLY A CA 1
ATOM 1459 C C . GLY A 1 174 ? 14.189 -2.067 -18.333 1.00 86.19 174 GLY A C 1
ATOM 1460 O O . GLY A 1 174 ? 13.340 -2.483 -17.539 1.00 86.19 174 GLY A O 1
ATOM 1461 N N . GLU A 1 175 ? 14.520 -0.781 -18.380 1.00 85.56 175 GLU A N 1
ATOM 1462 C CA . GLU A 1 175 ? 14.019 0.233 -17.447 1.00 85.56 175 GLU A CA 1
ATOM 1463 C C . GLU A 1 175 ? 12.516 0.501 -17.616 1.00 85.56 175 GLU A C 1
ATOM 1465 O O . GLU A 1 175 ? 12.089 1.230 -18.513 1.00 85.56 175 GLU A O 1
ATOM 1470 N N . LEU A 1 176 ? 11.701 0.000 -16.683 1.00 85.38 176 LEU A N 1
ATOM 1471 C CA . LEU A 1 176 ? 10.246 0.187 -16.731 1.00 85.38 176 LEU A CA 1
ATOM 1472 C C . LEU A 1 176 ? 9.811 1.646 -16.525 1.00 85.38 176 LEU A C 1
ATOM 1474 O O . LEU A 1 176 ? 8.735 2.033 -16.974 1.00 85.38 176 LEU A O 1
ATOM 1478 N N . LYS A 1 177 ? 10.654 2.486 -15.905 1.00 82.50 177 LYS A N 1
ATOM 1479 C CA . LYS A 1 177 ? 10.375 3.923 -15.729 1.00 82.50 177 LYS A CA 1
ATOM 1480 C C . LYS A 1 177 ? 10.190 4.671 -17.055 1.00 82.50 177 LYS A C 1
ATOM 1482 O O . LYS A 1 177 ? 9.484 5.675 -17.067 1.00 82.50 177 LYS A O 1
ATOM 1487 N N . LYS A 1 178 ? 10.766 4.174 -18.160 1.00 82.31 178 LYS A N 1
ATOM 1488 C CA . LYS A 1 178 ? 10.619 4.760 -19.507 1.00 82.31 178 LYS A CA 1
ATOM 1489 C C . LYS A 1 178 ? 9.177 4.697 -20.020 1.00 82.31 178 LYS A C 1
ATOM 1491 O O . LYS A 1 178 ? 8.785 5.524 -20.830 1.00 82.31 178 LYS A O 1
ATOM 1496 N N . PHE A 1 179 ? 8.382 3.764 -19.497 1.00 82.31 179 PHE A N 1
ATOM 1497 C CA . PHE A 1 179 ? 6.976 3.557 -19.856 1.00 82.31 179 PHE A CA 1
ATOM 1498 C C . PHE A 1 179 ? 6.006 4.206 -18.854 1.00 82.31 179 PHE A C 1
ATOM 1500 O O . PHE A 1 179 ? 4.809 3.927 -18.862 1.00 82.31 179 PHE A O 1
ATOM 1507 N N . SER A 1 180 ? 6.514 5.047 -17.948 1.00 78.56 180 SER A N 1
ATOM 1508 C CA . SER A 1 180 ? 5.704 5.738 -16.946 1.00 78.56 180 SER A CA 1
ATOM 1509 C C . SER A 1 180 ? 4.787 6.778 -17.591 1.00 78.56 180 SER A C 1
ATOM 1511 O O . SER A 1 180 ? 5.247 7.657 -18.318 1.00 78.56 180 SER A O 1
ATOM 1513 N N . LEU A 1 181 ? 3.497 6.751 -17.244 1.00 78.38 181 LEU A N 1
ATOM 1514 C CA . LEU A 1 181 ? 2.512 7.736 -17.712 1.00 78.38 181 LEU A CA 1
ATOM 1515 C C . LEU A 1 181 ? 2.505 9.035 -16.885 1.00 78.38 181 LEU A C 1
ATOM 1517 O O . LEU A 1 181 ? 1.696 9.927 -17.132 1.00 78.38 181 LEU A O 1
ATOM 1521 N N . GLN A 1 182 ? 3.437 9.191 -15.938 1.00 75.69 182 GLN A N 1
ATOM 1522 C CA . GLN A 1 182 ? 3.552 10.381 -15.079 1.00 75.69 182 GLN A CA 1
ATOM 1523 C C . GLN A 1 182 ? 3.670 11.698 -15.856 1.00 75.69 182 GLN A C 1
ATOM 1525 O O . GLN A 1 182 ? 3.155 12.724 -15.415 1.00 75.69 182 GLN A O 1
ATOM 1530 N N . GLY A 1 183 ? 4.349 11.686 -17.009 1.00 74.50 183 GLY A N 1
ATOM 1531 C CA . GLY A 1 183 ? 4.466 12.872 -17.860 1.00 74.50 183 GLY A CA 1
ATOM 1532 C C . GLY A 1 183 ? 3.110 13.335 -18.392 1.00 74.50 183 GLY A C 1
ATOM 1533 O O . GLY A 1 183 ? 2.805 14.525 -18.348 1.00 74.50 183 GLY A O 1
ATOM 1534 N N . VAL A 1 184 ? 2.268 12.386 -18.810 1.00 77.44 184 VAL A N 1
ATOM 1535 C CA . VAL A 1 184 ? 0.912 12.655 -19.309 1.00 77.44 184 VAL A CA 1
ATOM 1536 C C . VAL A 1 184 ? 0.023 13.197 -18.190 1.00 77.44 184 VAL A C 1
ATOM 1538 O O . VAL A 1 184 ? -0.691 14.174 -18.403 1.00 77.44 184 VAL A O 1
ATOM 1541 N N . GLU A 1 185 ? 0.108 12.631 -16.983 1.00 79.38 185 GLU A N 1
ATOM 1542 C CA . GLU A 1 185 ? -0.631 13.139 -15.817 1.00 79.38 185 GLU A CA 1
ATOM 1543 C C . GLU A 1 185 ? -0.251 14.586 -15.486 1.00 79.38 185 GLU A C 1
ATOM 1545 O O . GLU A 1 185 ? -1.126 15.429 -15.297 1.00 79.38 185 GLU A O 1
ATOM 1550 N N . LYS A 1 186 ? 1.049 14.906 -15.498 1.00 81.75 186 LYS A N 1
ATOM 1551 C CA . LYS A 1 186 ? 1.536 16.264 -15.229 1.00 81.75 186 LYS A CA 1
ATOM 1552 C C . LYS A 1 186 ? 1.087 17.269 -16.292 1.00 81.75 186 LYS A C 1
ATOM 1554 O O . LYS A 1 186 ? 0.790 18.415 -15.959 1.00 81.75 186 LYS A O 1
ATOM 1559 N N . ILE A 1 187 ? 1.037 16.855 -17.559 1.00 80.81 187 ILE A N 1
ATOM 1560 C CA . ILE A 1 187 ? 0.495 17.685 -18.643 1.00 80.81 187 ILE A CA 1
ATOM 1561 C C . ILE A 1 187 ? -0.997 17.922 -18.417 1.00 80.81 187 ILE A C 1
ATOM 1563 O O . ILE A 1 187 ? -1.442 19.061 -18.501 1.00 80.81 187 ILE A O 1
ATOM 1567 N N . ASN A 1 188 ? -1.760 16.884 -18.075 1.00 82.88 188 ASN A N 1
ATOM 1568 C CA . ASN A 1 188 ? -3.185 17.023 -17.788 1.00 82.88 188 ASN A CA 1
ATOM 1569 C C . ASN A 1 188 ? -3.448 17.974 -16.605 1.00 82.88 188 ASN A C 1
ATOM 1571 O O . ASN A 1 188 ? -4.356 18.804 -16.672 1.00 82.88 188 ASN A O 1
ATOM 1575 N N . ASP A 1 189 ? -2.626 17.909 -15.554 1.00 80.50 189 ASP A N 1
ATOM 1576 C CA . ASP A 1 189 ? -2.684 18.847 -14.430 1.00 80.50 189 ASP A CA 1
ATOM 1577 C C . ASP A 1 189 ? -2.393 20.287 -14.879 1.00 80.50 189 ASP A C 1
ATOM 1579 O O . ASP A 1 189 ? -3.135 21.202 -14.517 1.00 80.50 189 ASP A O 1
ATOM 1583 N N . MET A 1 190 ? -1.357 20.495 -15.703 1.00 80.00 190 MET A N 1
ATOM 1584 C CA . MET A 1 190 ? -1.012 21.817 -16.241 1.00 80.00 190 MET A CA 1
ATOM 1585 C C . MET A 1 190 ? -2.135 22.382 -17.112 1.00 80.00 190 MET A C 1
ATOM 1587 O O . MET A 1 190 ? -2.590 23.495 -16.878 1.00 80.00 190 MET A O 1
ATOM 1591 N N . VAL A 1 191 ? -2.648 21.587 -18.054 1.00 80.06 191 VAL A N 1
ATOM 1592 C CA . VAL A 1 191 ? -3.763 21.966 -18.932 1.00 80.06 191 VAL A CA 1
ATOM 1593 C C . VAL A 1 191 ? -5.004 22.307 -18.115 1.00 80.06 191 VAL A C 1
ATOM 1595 O O . VAL A 1 191 ? -5.690 23.281 -18.410 1.00 80.06 191 VAL A O 1
ATOM 1598 N N . THR A 1 192 ? -5.290 21.543 -17.061 1.00 78.62 192 THR A N 1
ATOM 1599 C CA . THR A 1 192 ? -6.423 21.813 -16.170 1.00 78.62 192 THR A CA 1
ATOM 1600 C C . THR A 1 192 ? -6.248 23.146 -15.444 1.00 78.62 192 THR A C 1
ATOM 1602 O O . THR A 1 192 ? -7.179 23.953 -15.405 1.00 78.62 192 THR A O 1
ATOM 1605 N N . ILE A 1 193 ? -5.059 23.399 -14.891 1.00 79.12 193 ILE A N 1
ATOM 1606 C CA . ILE A 1 193 ? -4.709 24.675 -14.258 1.00 79.12 193 ILE A CA 1
ATOM 1607 C C . ILE A 1 193 ? -4.889 25.807 -15.272 1.00 79.12 193 ILE A C 1
ATOM 1609 O O . ILE A 1 193 ? -5.680 26.719 -15.028 1.00 79.12 193 ILE A O 1
ATOM 1613 N N . ASP A 1 194 ? -4.252 25.717 -16.434 1.00 73.44 194 ASP A N 1
ATOM 1614 C CA . ASP A 1 194 ? -4.308 26.741 -17.475 1.00 73.44 194 ASP A CA 1
ATOM 1615 C C . ASP A 1 194 ? -5.735 26.976 -17.966 1.00 73.44 194 ASP A C 1
ATOM 1617 O O . ASP A 1 194 ? -6.150 28.123 -18.119 1.00 73.44 194 ASP A O 1
ATOM 1621 N N . PHE A 1 195 ? -6.544 25.930 -18.125 1.00 74.12 195 PHE A N 1
ATOM 1622 C CA . PHE A 1 195 ? -7.962 26.041 -18.456 1.00 74.12 195 PHE A CA 1
ATOM 1623 C C . PHE A 1 195 ? -8.742 26.822 -17.388 1.00 74.12 195 PHE A C 1
ATOM 1625 O O . PHE A 1 195 ? -9.514 27.722 -17.718 1.00 74.12 195 PHE A O 1
ATOM 1632 N N . PHE A 1 196 ? -8.535 26.548 -16.098 1.00 72.19 196 PHE A N 1
ATOM 1633 C CA . PHE A 1 196 ? -9.216 27.287 -15.026 1.00 72.19 196 PHE A CA 1
ATOM 1634 C C . PHE A 1 196 ? -8.679 28.717 -14.843 1.00 72.19 196 PHE A C 1
ATOM 1636 O O . PHE A 1 196 ? -9.436 29.635 -14.517 1.00 72.19 196 PHE A O 1
ATOM 1643 N N . HIS A 1 197 ? -7.394 28.949 -15.106 1.00 68.56 197 HIS A N 1
ATOM 1644 C CA . HIS A 1 197 ? -6.807 30.290 -15.116 1.00 68.56 197 HIS A CA 1
ATOM 1645 C C . HIS A 1 197 ? -7.307 31.124 -16.299 1.00 68.56 197 HIS A C 1
ATOM 1647 O O . HIS A 1 197 ? -7.586 32.315 -16.154 1.00 68.56 197 HIS A O 1
ATOM 1653 N N . SER A 1 198 ? -7.477 30.492 -17.455 1.00 60.12 198 SER A N 1
ATOM 1654 C CA . SER A 1 198 ? -7.880 31.135 -18.699 1.00 60.12 198 SER A CA 1
ATOM 1655 C C . SER A 1 198 ? -9.405 31.240 -18.840 1.00 60.12 198 SER A C 1
ATOM 1657 O O . SER A 1 198 ? -9.904 32.195 -19.418 1.00 60.12 198 SER A O 1
ATOM 1659 N N . THR A 1 199 ? -10.209 30.388 -18.206 1.00 56.47 199 THR A N 1
ATOM 1660 C CA . THR A 1 199 ? -11.669 30.611 -18.096 1.00 56.47 199 THR A CA 1
ATOM 1661 C C . THR A 1 199 ? -12.024 31.825 -17.230 1.00 56.47 199 THR A C 1
ATOM 1663 O O . THR A 1 199 ? -13.094 32.401 -17.411 1.00 56.47 199 THR A O 1
ATOM 1666 N N . ASN A 1 200 ? -11.099 32.307 -16.391 1.00 58.38 200 ASN A N 1
ATOM 1667 C CA . ASN A 1 200 ? -11.216 33.613 -15.735 1.00 58.38 200 ASN A CA 1
ATOM 1668 C C . ASN A 1 200 ? -10.841 34.799 -16.651 1.00 58.38 200 ASN A C 1
ATOM 1670 O O . ASN A 1 200 ? -11.257 35.923 -16.365 1.00 58.38 200 ASN A O 1
ATOM 1674 N N . LYS A 1 201 ? -10.100 34.577 -17.753 1.00 53.41 201 LYS A N 1
ATOM 1675 C CA . LYS A 1 201 ? -9.776 35.555 -18.816 1.00 53.41 201 LYS A CA 1
ATOM 1676 C C . LYS A 1 201 ? -9.442 34.832 -20.148 1.00 53.41 201 LYS A C 1
ATOM 1678 O O . LYS A 1 201 ? -8.281 34.545 -20.406 1.00 53.41 201 LYS A O 1
ATOM 1683 N N . GLN A 1 202 ? -10.450 34.550 -20.989 1.00 58.19 202 GLN A N 1
ATOM 1684 C CA . GLN A 1 202 ? -10.333 34.028 -22.379 1.00 58.19 202 GLN A CA 1
ATOM 1685 C C . GLN A 1 202 ? -9.699 32.622 -22.593 1.00 58.19 202 GLN A C 1
ATOM 1687 O O . GLN A 1 202 ? -8.651 32.477 -23.219 1.00 58.19 202 GLN A O 1
ATOM 1692 N N . GLY A 1 203 ? -10.394 31.554 -22.176 1.00 53.81 203 GLY A N 1
ATOM 1693 C CA . GLY A 1 203 ? -9.832 30.192 -22.108 1.00 53.81 203 GLY A CA 1
ATOM 1694 C C . GLY A 1 203 ? -9.565 29.413 -23.395 1.00 53.81 203 GLY A C 1
ATOM 1695 O O . GLY A 1 203 ? -8.748 28.497 -23.404 1.00 53.81 203 GLY A O 1
ATOM 1696 N N . VAL A 1 204 ? -10.201 29.779 -24.504 1.00 58.94 204 VAL A N 1
ATOM 1697 C CA . VAL A 1 204 ? -10.062 29.032 -25.768 1.00 58.94 204 VAL A CA 1
ATOM 1698 C C . VAL A 1 204 ? -8.754 29.372 -26.495 1.00 58.94 204 VAL A C 1
ATOM 1700 O O . VAL A 1 204 ? -8.144 28.499 -27.103 1.00 58.94 204 VAL A O 1
ATOM 1703 N N . LEU A 1 205 ? -8.280 30.617 -26.390 1.00 58.84 205 LEU A N 1
ATOM 1704 C CA . LEU A 1 205 ? -7.085 31.086 -27.105 1.00 58.84 205 LEU A CA 1
ATOM 1705 C C . LEU A 1 205 ? -5.783 30.521 -26.518 1.00 58.84 205 LEU A C 1
ATOM 1707 O O . LEU A 1 205 ? -4.842 30.253 -27.259 1.00 58.84 205 LEU A O 1
ATOM 1711 N N . VAL A 1 206 ? -5.745 30.288 -25.203 1.00 61.34 206 VAL A N 1
ATOM 1712 C CA . VAL A 1 206 ? -4.581 29.697 -24.520 1.00 61.34 206 VAL A CA 1
ATOM 1713 C C . VAL A 1 206 ? -4.431 28.213 -24.871 1.00 61.34 206 VAL A C 1
ATOM 1715 O O . VAL A 1 206 ? -3.322 27.760 -25.128 1.00 61.34 206 VAL A O 1
ATOM 1718 N N . MET A 1 207 ? -5.542 27.473 -24.963 1.00 57.59 207 MET A N 1
ATOM 1719 C CA . MET A 1 207 ? -5.533 26.061 -25.368 1.00 57.59 207 MET A CA 1
ATOM 1720 C C . MET A 1 207 ? -5.004 25.870 -26.792 1.00 57.59 207 MET A C 1
ATOM 1722 O O . MET A 1 207 ? -4.171 24.996 -27.007 1.00 57.59 207 MET A O 1
ATOM 1726 N N . ILE A 1 208 ? -5.436 26.708 -27.743 1.00 64.12 208 ILE A N 1
ATOM 1727 C CA . ILE A 1 208 ? -4.925 26.675 -29.124 1.00 64.12 208 ILE A CA 1
ATOM 1728 C C . ILE A 1 208 ? -3.414 26.930 -29.128 1.00 64.12 208 ILE A C 1
ATOM 1730 O O . ILE A 1 208 ? -2.667 26.167 -29.724 1.00 64.12 208 ILE A O 1
ATOM 1734 N N . HIS A 1 209 ? -2.944 27.921 -28.368 1.00 64.69 209 HIS A N 1
ATOM 1735 C CA . HIS A 1 209 ? -1.523 28.253 -28.323 1.00 64.69 209 HIS A CA 1
ATOM 1736 C C . HIS A 1 209 ? -0.653 27.148 -27.699 1.00 64.69 209 HIS A C 1
ATOM 1738 O O . HIS A 1 209 ? 0.445 26.889 -28.185 1.00 64.69 209 HIS A O 1
ATOM 1744 N N . ILE A 1 210 ? -1.130 26.469 -26.648 1.00 64.31 210 ILE A N 1
ATOM 1745 C CA . ILE A 1 210 ? -0.409 25.345 -26.027 1.00 64.31 210 ILE A CA 1
ATOM 1746 C C . ILE A 1 210 ? -0.363 24.142 -26.973 1.00 64.31 210 ILE A C 1
ATOM 1748 O O . ILE A 1 210 ? 0.696 23.534 -27.117 1.00 64.31 210 ILE A O 1
ATOM 1752 N N . PHE A 1 211 ? -1.476 23.821 -27.640 1.00 65.62 211 PHE A N 1
ATOM 1753 C CA . PHE A 1 211 ? -1.509 22.753 -28.640 1.00 65.62 211 PHE A CA 1
ATOM 1754 C C . PHE A 1 211 ? -0.598 23.060 -29.830 1.00 65.62 211 PHE A C 1
ATOM 1756 O O . PHE A 1 211 ? 0.162 22.183 -30.224 1.00 65.62 211 PHE A O 1
ATOM 1763 N N . ASP A 1 212 ? -0.599 24.295 -30.334 1.00 66.38 212 ASP A N 1
ATOM 1764 C CA . ASP A 1 212 ? 0.284 24.724 -31.424 1.00 66.38 212 ASP A CA 1
ATOM 1765 C C . ASP A 1 212 ? 1.757 24.685 -31.001 1.00 66.38 212 ASP A C 1
ATOM 1767 O O . ASP A 1 212 ? 2.612 24.222 -31.749 1.00 66.38 212 ASP A O 1
ATOM 1771 N N . THR A 1 213 ? 2.076 25.109 -29.775 1.00 69.25 213 THR A N 1
ATOM 1772 C CA . THR A 1 213 ? 3.454 25.072 -29.259 1.00 69.25 213 THR A CA 1
ATOM 1773 C C . THR A 1 213 ? 3.932 23.632 -29.063 1.00 69.25 213 THR A C 1
ATOM 1775 O O . THR A 1 213 ? 5.062 23.302 -29.423 1.00 69.25 213 THR A O 1
ATOM 1778 N N . TRP A 1 214 ? 3.077 22.755 -28.527 1.00 66.44 214 TRP A N 1
ATOM 1779 C CA . TRP A 1 214 ? 3.390 21.336 -28.367 1.00 66.44 214 TRP A CA 1
ATOM 1780 C C . TRP A 1 214 ? 3.535 20.635 -29.720 1.00 66.44 214 TRP A C 1
ATOM 1782 O O . TRP A 1 214 ? 4.516 19.927 -29.919 1.00 66.44 214 TRP A O 1
ATOM 1792 N N . ALA A 1 215 ? 2.621 20.886 -30.662 1.00 59.81 215 ALA A N 1
ATOM 1793 C CA . ALA A 1 215 ? 2.687 20.351 -32.016 1.00 59.81 215 ALA A CA 1
ATOM 1794 C C . ALA A 1 215 ? 3.969 20.806 -32.720 1.00 59.81 215 ALA A C 1
ATOM 1796 O O . ALA A 1 215 ? 4.709 19.966 -33.213 1.00 59.81 215 ALA A O 1
ATOM 1797 N N . ASN A 1 216 ? 4.301 22.097 -32.685 1.00 61.62 216 ASN A N 1
ATOM 1798 C CA . ASN A 1 216 ? 5.517 22.610 -33.317 1.00 61.62 216 ASN A CA 1
ATOM 1799 C C . ASN A 1 216 ? 6.782 22.018 -32.688 1.00 61.62 216 ASN A C 1
ATOM 1801 O O . ASN A 1 216 ? 7.659 21.573 -33.411 1.00 61.62 216 ASN A O 1
ATOM 1805 N N . THR A 1 217 ? 6.845 21.887 -31.359 1.00 63.38 217 THR A N 1
ATOM 1806 C CA . THR A 1 217 ? 8.001 21.252 -30.694 1.00 63.38 217 THR A CA 1
ATOM 1807 C C . THR A 1 217 ? 8.106 19.755 -31.034 1.00 63.38 217 THR A C 1
ATOM 1809 O O . THR A 1 217 ? 9.202 19.213 -31.163 1.00 63.38 217 THR A O 1
ATOM 1812 N N . TYR A 1 218 ? 6.970 19.070 -31.189 1.00 55.69 218 TYR A N 1
ATOM 1813 C CA . TYR A 1 218 ? 6.907 17.649 -31.539 1.00 55.69 218 TYR A CA 1
ATOM 1814 C C . TYR A 1 218 ? 7.239 17.392 -33.020 1.00 55.69 218 TYR A C 1
ATOM 1816 O O . TYR A 1 218 ? 7.875 16.393 -33.336 1.00 55.69 218 TYR A O 1
ATOM 1824 N N . PHE A 1 219 ? 6.864 18.302 -33.923 1.00 53.16 219 PHE A N 1
ATOM 1825 C CA . PHE A 1 219 ? 7.184 18.214 -35.351 1.00 53.16 219 PHE A CA 1
ATOM 1826 C C . PHE A 1 219 ? 8.588 18.740 -35.691 1.00 53.16 219 PHE A C 1
ATOM 1828 O O . PHE A 1 219 ? 9.220 18.192 -36.583 1.00 53.16 219 PHE A O 1
ATOM 1835 N N . GLU A 1 220 ? 9.123 19.726 -34.963 1.00 55.28 220 GLU A N 1
ATOM 1836 C CA . GLU A 1 220 ? 10.501 20.226 -35.140 1.00 55.28 220 GLU A CA 1
ATOM 1837 C C . GLU A 1 220 ? 11.568 19.279 -34.566 1.00 55.28 220 GLU A C 1
ATOM 1839 O O . GLU A 1 220 ? 12.735 19.371 -34.937 1.00 55.28 220 GLU A O 1
ATOM 1844 N N . SER A 1 221 ? 11.188 18.366 -33.665 1.00 53.59 221 SER A N 1
ATOM 1845 C CA . SER A 1 221 ? 12.079 17.328 -33.119 1.00 53.59 221 SER A CA 1
ATOM 1846 C C . SER A 1 221 ? 12.018 15.999 -33.878 1.00 53.59 221 SER A C 1
ATOM 1848 O O . SER A 1 221 ? 12.710 15.053 -33.499 1.00 53.59 221 SER A O 1
ATOM 1850 N N . ARG A 1 222 ? 11.207 15.924 -34.941 1.00 46.97 222 ARG A N 1
ATOM 1851 C CA . ARG A 1 222 ? 11.071 14.754 -35.809 1.00 46.97 222 ARG A CA 1
ATOM 1852 C C . ARG A 1 222 ? 12.042 14.892 -36.985 1.00 46.97 222 ARG A C 1
ATOM 1854 O O . ARG A 1 222 ? 11.974 15.874 -37.719 1.00 46.97 222 ARG A O 1
ATOM 1861 N N . ASP A 1 223 ? 12.953 13.934 -37.132 1.00 51.97 223 ASP A N 1
ATOM 1862 C CA . ASP A 1 223 ? 13.898 13.887 -38.251 1.00 51.97 223 ASP A CA 1
ATOM 1863 C C . ASP A 1 223 ? 13.115 13.528 -39.534 1.00 51.97 223 ASP A C 1
ATOM 1865 O O . ASP A 1 223 ? 12.434 12.498 -39.544 1.00 51.97 223 ASP A O 1
ATOM 1869 N N . PRO A 1 224 ? 13.116 14.365 -40.589 1.00 54.91 224 PRO A N 1
ATOM 1870 C CA . PRO A 1 224 ? 12.293 14.151 -41.785 1.00 54.91 224 PRO A CA 1
ATOM 1871 C C . PRO A 1 224 ? 12.627 12.878 -42.582 1.00 54.91 224 PRO A C 1
ATOM 1873 O O . PRO A 1 224 ? 11.858 12.518 -43.469 1.00 54.91 224 PRO A O 1
ATOM 1876 N N . ASP A 1 225 ? 13.714 12.180 -42.247 1.00 52.34 225 ASP A N 1
ATOM 1877 C CA . ASP A 1 225 ? 14.147 10.949 -42.918 1.00 52.34 225 ASP A CA 1
ATOM 1878 C C . ASP A 1 225 ? 13.519 9.658 -42.334 1.00 52.34 225 ASP A C 1
ATOM 1880 O O . ASP A 1 225 ? 13.777 8.570 -42.846 1.00 52.34 225 ASP A O 1
ATOM 1884 N N . GLU A 1 226 ? 12.684 9.726 -41.284 1.00 52.94 226 GLU A N 1
ATOM 1885 C CA . GLU A 1 226 ? 12.035 8.526 -40.704 1.00 52.94 226 GLU A CA 1
ATOM 1886 C C . GLU A 1 226 ? 10.757 8.058 -41.436 1.00 52.94 226 GLU A C 1
ATOM 1888 O O . GLU A 1 226 ? 10.275 6.960 -41.155 1.00 52.94 226 GLU A O 1
ATOM 1893 N N . ASP A 1 227 ? 10.215 8.835 -42.382 1.00 52.44 227 ASP A N 1
ATOM 1894 C CA . ASP A 1 227 ? 8.937 8.527 -43.055 1.00 52.44 227 ASP A CA 1
ATOM 1895 C C . ASP A 1 227 ? 9.089 8.042 -44.525 1.00 52.44 227 ASP A C 1
ATOM 1897 O O . ASP A 1 227 ? 8.099 7.969 -45.256 1.00 52.44 227 ASP A O 1
ATOM 1901 N N . GLU A 1 228 ? 10.282 7.620 -44.971 1.00 47.53 228 GLU A N 1
ATOM 1902 C CA . GLU A 1 228 ? 10.448 6.866 -46.230 1.00 47.53 228 GLU A CA 1
ATOM 1903 C C . GLU A 1 228 ? 10.811 5.395 -45.964 1.00 47.53 228 GLU A C 1
ATOM 1905 O O . GLU A 1 228 ? 11.942 5.060 -45.633 1.00 47.53 228 GLU A O 1
ATOM 1910 N N . VAL A 1 229 ? 9.812 4.515 -46.078 1.00 46.28 229 VAL A N 1
ATOM 1911 C CA . VAL A 1 229 ? 9.752 3.311 -46.940 1.00 46.28 229 VAL A CA 1
ATOM 1912 C C . VAL A 1 229 ? 8.593 2.451 -46.420 1.00 46.28 229 VAL A C 1
ATOM 1914 O O . VAL A 1 229 ? 8.757 1.537 -45.613 1.00 46.28 229 VAL A O 1
ATOM 1917 N N . ILE A 1 230 ? 7.391 2.732 -46.916 1.00 41.81 230 ILE A N 1
ATOM 1918 C CA . ILE A 1 230 ? 6.401 1.681 -47.152 1.00 41.81 230 ILE A CA 1
ATOM 1919 C C . ILE A 1 230 ? 6.238 1.652 -48.667 1.00 41.81 230 ILE A C 1
ATOM 1921 O O . ILE A 1 230 ? 5.433 2.391 -49.229 1.00 41.81 230 ILE A O 1
ATOM 1925 N N . GLU A 1 231 ? 7.076 0.857 -49.335 1.00 41.09 231 GLU A N 1
ATOM 1926 C CA . GLU A 1 231 ? 6.804 0.457 -50.711 1.00 41.09 231 GLU A CA 1
ATOM 1927 C C . GLU A 1 231 ? 5.553 -0.426 -50.696 1.00 41.09 2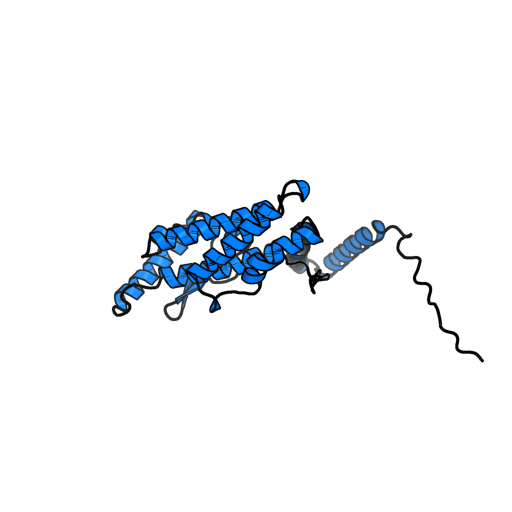31 GLU A C 1
ATOM 1929 O O . GLU A 1 231 ? 5.556 -1.568 -50.229 1.00 41.09 231 GLU A O 1
ATOM 1934 N N . ASP A 1 232 ? 4.469 0.172 -51.176 1.00 44.09 232 ASP A N 1
ATOM 1935 C CA . ASP A 1 232 ? 3.254 -0.482 -51.631 1.00 44.09 232 ASP A CA 1
ATOM 1936 C C . ASP A 1 232 ? 3.629 -1.447 -52.767 1.00 44.09 232 ASP A C 1
ATOM 1938 O O . ASP A 1 232 ? 3.775 -1.058 -53.925 1.00 44.09 232 ASP A O 1
ATOM 1942 N N . SER A 1 233 ? 3.872 -2.714 -52.422 1.00 42.53 233 SER A N 1
ATOM 1943 C CA . SER A 1 233 ? 3.935 -3.791 -53.411 1.00 42.53 233 SER A CA 1
ATOM 1944 C C . SER A 1 233 ? 2.504 -4.169 -53.763 1.00 42.53 233 SER A C 1
ATOM 1946 O O . SER A 1 233 ? 1.917 -5.090 -53.200 1.00 42.53 233 SER A O 1
ATOM 1948 N N . GLY A 1 234 ? 1.937 -3.391 -54.685 1.00 39.84 234 GLY A N 1
ATOM 1949 C CA . GLY A 1 234 ? 0.742 -3.767 -55.416 1.00 39.84 234 GLY A CA 1
ATOM 1950 C C . GLY A 1 234 ? 1.001 -5.070 -56.164 1.00 39.84 234 GLY A C 1
ATOM 1951 O O . GLY A 1 234 ? 1.803 -5.112 -57.096 1.00 39.84 234 GLY A O 1
ATOM 1952 N N . ASP A 1 235 ? 0.320 -6.131 -55.738 1.00 41.38 235 ASP A N 1
ATOM 1953 C CA . ASP A 1 235 ? 0.100 -7.315 -56.556 1.00 41.38 235 ASP A CA 1
ATOM 1954 C C . ASP A 1 235 ? -0.764 -6.890 -57.756 1.00 41.38 235 ASP A C 1
ATOM 1956 O O . ASP A 1 235 ? -1.990 -6.783 -57.668 1.00 41.38 235 ASP A O 1
ATOM 1960 N N . GLU A 1 236 ? -0.109 -6.592 -58.878 1.00 42.78 236 GLU A N 1
ATOM 1961 C CA . GLU A 1 236 ? -0.752 -6.552 -60.186 1.00 42.78 236 GLU A CA 1
ATOM 1962 C C . GLU A 1 236 ? -1.042 -7.994 -60.624 1.00 42.78 236 GLU A C 1
ATOM 1964 O O . GLU A 1 236 ? -0.168 -8.732 -61.081 1.00 42.78 236 GLU A O 1
ATOM 1969 N N . ASP A 1 237 ? -2.307 -8.385 -60.469 1.00 44.00 237 ASP A N 1
ATOM 1970 C CA . ASP A 1 237 ? -2.950 -9.385 -61.315 1.00 44.00 237 ASP A CA 1
ATOM 1971 C C . ASP A 1 237 ? -2.812 -8.947 -62.783 1.00 44.00 237 ASP A C 1
ATOM 1973 O O . ASP A 1 237 ? -3.482 -8.004 -63.198 1.00 44.00 237 ASP A O 1
ATOM 1977 N N . GLU A 1 238 ? -2.020 -9.657 -63.591 1.00 42.41 238 GLU A N 1
ATOM 1978 C CA . GLU A 1 238 ? -2.286 -9.784 -65.027 1.00 42.41 238 GLU A CA 1
ATOM 1979 C C . GLU A 1 238 ? -1.614 -11.028 -65.654 1.00 42.41 238 GLU A C 1
ATOM 1981 O O . GLU A 1 238 ? -0.395 -11.204 -65.623 1.00 42.41 238 GLU A O 1
ATOM 1986 N N . SER A 1 239 ? -2.467 -11.829 -66.311 1.00 38.50 239 SER A N 1
ATOM 1987 C CA . SER A 1 239 ? -2.248 -12.969 -67.234 1.00 38.50 239 SER A CA 1
ATOM 1988 C C . SER A 1 239 ? -2.033 -14.391 -66.695 1.00 38.50 239 SER A C 1
ATOM 1990 O O . SER A 1 239 ? -0.982 -14.705 -66.101 1.00 38.50 239 SER A O 1
#

Secondary structure (DSSP, 8-state):
-----S-TT----HHHHHHHHHHHHHHHHHHHHT--SSTT-HHHHHHHHHHHHHHHHHHHHHTT---EEEEETTEEEEES---HHHHHHHTTT--HHHH-S-HHHHHHHHHHHHHHHHHHHHTTS-GGGS-HHHHHHHHHHHHHHHHHHH-GGG--HHHHHHHHTHHHHHHHHS-GGGG-THHHHHHHHHHHHHHHHHHTTTHHHHHHHHHHHHHHHHHHTS-GGGG------------

pLDDT: mean 81.38, std 16.65, range [32.41, 98.19]

Sequence (239 aa):
MYHYPKYIDLVPDVLHMKLRIMDVLLKHILYEACTVPAPTDIQKQQQQREFTLKLLKQHSKETKTYIKFTLEKQKIVRIGPISGDKHDIFMPQLQLQKLMWNQQRAQMIMNLIQNFYHILELLKKENDEINPLELKLLCKGWAQTYLNLFGKDQITPYVHCLGGHIPEFHRVYGELKKFSLQGVEKINDMVTIDFFHSTNKQGVLVMIHIFDTWANTYFESRDPDEDEVIEDSGDEDES